Protein 5WHG (pdb70)

Sequence (207 aa):
LKKNDLYIFDLSEQLLNSLKLSCSVCQSHYQTDYHLNVKRNLRGSPYIYFKSKYVLAIYKSLFNKRSLSNPNEALTFWNSQENPAISALFVGGGHFAGAIVSHQRLNETLIEQAVNFLEHKTFHRYTSALKTDIQGVLKDWEPYLSKCDNIFIRARNVSDKKIFTDNTVLNKGDERIKSFPFTTNRPTVLELKKAWCELSYLKILPK

Radius of gyration: 17.53 Å; Cα contacts (8 Å, |Δi|>4): 323; chains: 1; bounding box: 45×37×52 Å

Organism: Saccharomyces cerevisiae (strain ATCC 204508 / S288c) (NCBI:txid559292)

Secondary structure (DSSP, 8-state):
--GGGGBTTS--HHHHHH-B---TTT----SSTTT--HHHHHT---EEEEB----EEEEGGGS-TT--S-HHHHHHHHSSTT---EEEE--BTTEEEEEEEESS-----HHHHT-EEEEEEEEE-----HHHHHHHHHHHTHHHHHT-S-EE----SHHHHGGGTTTSSSPSS-TTEE--SS---SS-HHHHHHHHHHHHB-EE---

Foldseek 3Di:
DDQVCFFLLAHDPVVLVQWDWVVPLVPPDLQDPVNLVVLVVLQCVQWTWTDGPVIWTAGPLLDQPVDPDDVSVVSVVSHDVVPNAWEKEWDDQFKIKIFIWGSFFHPVDPLLVGIHTNDMDIDGDHPVVVLVVVLVVCVVCLSSHVRHQAYEYDDPDPVRVCSVDVPHSDHPPDSRYDYQPDDFDGHDPSRRSVSVSVNGGIDDDDD

InterPro domains:
  IPR013087 Zinc finger C2H2-type [PS00028] (74-96)
  IPR036770 Ankyrin repeat-containing domain superfamily [G3DSA:1.25.40.20] (429-528)
  IPR036770 Ankyrin repeat-containing domain superfamily [SSF48403] (468-511)
  IPR041175 VLRF1/Vms1 [PF18826] (237-395)
  IPR041175 VLRF1/Vms1 [PS52044] (232-392)
  IPR047139 tRNA endonuclease ANKZF1/VMS1 [PTHR16036] (12-631)

Solvent-accessible surface area: 12048 Å² total

GO terms:
  GO:0005739 mitochondrion (C, IDA)
  GO:0005789 endoplasmic reticulum membrane (C, IDA)
  GO:0005829 cytosol (C, IDA)
  GO:0004045 peptidyl-tRNA hydrolase activity (F, IDA)
  GO:0036266 Cdc48p-Npl4p-Vms1p AAA ATPase complex (C, IDA)
  GO:0005737 cytoplasm (C, HDA)
  GO:0005739 mitochondrion (C, HDA)
  GO:0036503 ERAD pathway (P, IMP)
  GO:0071630 nuclear protein quality control by the ubiquitin-proteasome system (P, IMP)
  GO:0072671 mitochondria-associated ubiquitin-dependent protein catabolic process (P, IMP)
  GO:0004521 RNA endonuclease activity (F, IDA)
  GO:0006515 protein quality control for misfolded or incompletely synthesized prote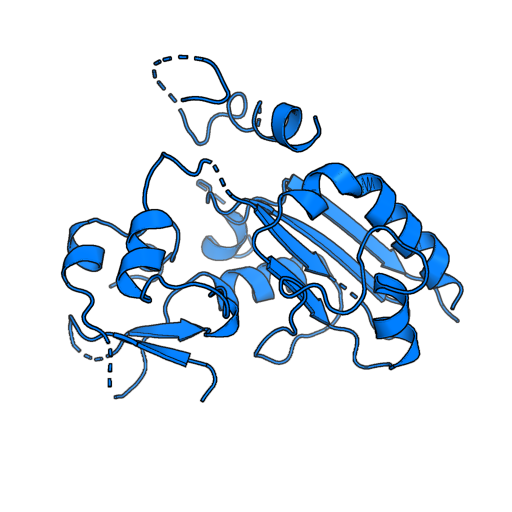ins (P, IDA)
  GO:0072344 rescue of stalled cytosolic ribosome (P, IDA)
  GO:0140101 catalytic activity, acting on a tRNA (F, IDA)
  GO:0005737 cytoplasm (C, EXP)
  GO:0005515 protein binding (F, IPI)

Structure (mmCIF, N/CA/C/O backbone):
data_5WHG
#
_entry.id   5WHG
#
_cell.length_a   62.864
_cell.length_b   62.864
_cell.length_c   154.383
_cell.angle_alpha   90.000
_cell.angle_beta   90.000
_cell.angle_gamma   120.000
#
_symmetry.space_group_name_H-M   'P 32 2 1'
#
loop_
_entity.id
_entity.type
_entity.pdbx_description
1 polymer 'Protein VMS1'
2 non-polymer 'ZINC ION'
3 water water
#
loop_
_atom_site.group_PDB
_atom_site.id
_atom_site.type_symbol
_atom_site.label_atom_id
_atom_site.label_alt_id
_atom_site.label_comp_id
_atom_site.label_asym_id
_atom_site.label_entity_id
_atom_site.label_seq_id
_atom_site.pdbx_PDB_ins_code
_atom_site.Cartn_x
_atom_site.Cartn_y
_atom_site.Cartn_z
_atom_site.occupancy
_atom_site.B_iso_or_equiv
_atom_site.auth_seq_id
_atom_site.auth_comp_id
_atom_site.auth_asym_id
_atom_site.auth_atom_id
_atom_site.pdbx_PDB_model_num
ATOM 1 N N . LEU A 1 17 ? 25.922 26.157 81.105 1.00 152.35 13 LEU A N 1
ATOM 2 C CA . LEU A 1 17 ? 26.244 25.587 79.793 1.00 136.19 13 LEU A CA 1
ATOM 3 C C . LEU A 1 17 ? 25.738 26.458 78.653 1.00 137.63 13 LEU A C 1
ATOM 4 O O . LEU A 1 17 ? 24.556 26.410 78.321 1.00 140.88 13 LEU A O 1
ATOM 9 N N . LYS A 1 18 ? 26.623 27.252 78.055 1.00 140.73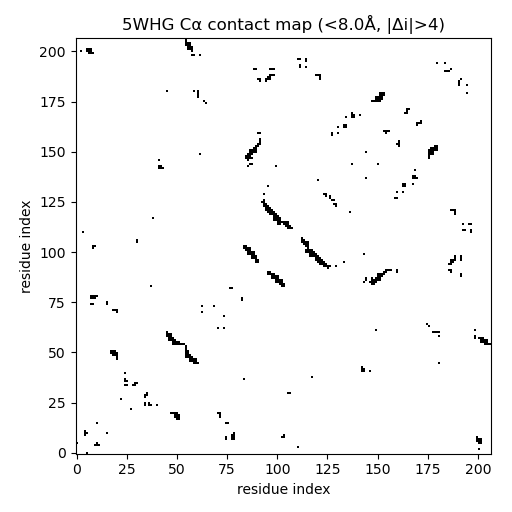 14 LYS A N 1
ATOM 10 C CA . LYS A 1 18 ? 26.247 28.050 76.896 1.00 144.84 14 LYS A CA 1
ATOM 11 C C . LYS A 1 18 ? 26.272 27.185 75.639 1.00 136.94 14 LYS A C 1
ATOM 12 O O . LYS A 1 18 ? 26.925 26.140 75.594 1.00 135.69 14 LYS A O 1
ATOM 18 N N . LYS A 1 19 ? 25.545 27.626 74.606 1.00 135.00 15 LYS A N 1
ATOM 19 C CA . LYS A 1 19 ? 25.466 26.819 73.391 1.00 129.71 15 LYS A CA 1
ATOM 20 C C . LYS A 1 19 ? 26.848 26.570 72.796 1.00 132.10 15 LYS A C 1
ATOM 21 O O . LYS A 1 19 ? 27.086 25.512 72.203 1.00 128.29 15 LYS A O 1
ATOM 27 N N . ASN A 1 20 ? 27.777 27.513 72.970 1.00 135.98 16 ASN A N 1
ATOM 28 C CA . ASN A 1 20 ? 29.136 27.330 72.475 1.00 130.21 16 ASN A CA 1
ATOM 29 C C . ASN A 1 20 ? 29.810 26.105 73.073 1.00 122.53 16 ASN A C 1
ATOM 30 O O . ASN A 1 20 ? 30.737 25.562 72.463 1.00 127.93 16 ASN A O 1
ATOM 35 N N . ASP A 1 21 ? 29.374 25.668 74.255 1.00 122.38 17 ASP A N 1
ATOM 36 C CA . ASP A 1 21 ? 29.947 24.527 74.952 1.00 127.03 17 ASP A CA 1
ATOM 37 C C . ASP A 1 21 ? 29.227 23.218 74.614 1.00 121.60 17 ASP A C 1
ATOM 38 O O . ASP A 1 21 ? 29.385 22.224 75.338 1.00 115.25 17 ASP A O 1
ATOM 43 N N . LEU A 1 22 ? 28.447 23.199 73.531 1.00 112.84 18 LEU A N 1
ATOM 44 C CA . LEU A 1 22 ? 27.521 22.112 73.262 1.00 105.71 18 LEU A CA 1
ATOM 45 C C . LEU A 1 22 ? 27.667 21.562 71.851 1.00 106.87 18 LEU A C 1
ATOM 46 O O . LEU A 1 22 ? 26.861 20.713 71.444 1.00 102.58 18 LEU A O 1
ATOM 51 N N . TYR A 1 23 ? 28.656 22.029 71.093 1.00 99.56 19 TYR A N 1
ATOM 52 C CA . TYR A 1 23 ? 28.872 21.510 69.749 1.00 93.30 19 TYR A CA 1
ATOM 53 C C . TYR A 1 23 ? 29.357 20.066 69.824 1.00 96.51 19 TYR A C 1
ATOM 54 O O . TYR A 1 23 ? 30.415 19.783 70.398 1.00 99.20 19 TYR A O 1
ATOM 63 N N . ILE A 1 24 ? 28.595 19.160 69.210 1.00 87.38 20 ILE A N 1
ATOM 64 C CA . ILE A 1 24 ? 28.840 17.733 69.337 1.00 86.99 20 ILE A CA 1
ATOM 65 C C . ILE A 1 24 ? 30.236 17.313 68.872 1.00 84.35 20 ILE A C 1
ATOM 66 O O . ILE A 1 24 ? 30.766 16.308 69.357 1.00 94.93 20 ILE A O 1
ATOM 71 N N . PHE A 1 25 ? 30.878 18.079 67.987 1.00 79.58 21 PHE A N 1
ATOM 72 C CA . PHE A 1 25 ? 32.193 17.710 67.473 1.00 86.58 21 PHE A CA 1
ATOM 73 C C . PHE A 1 25 ? 33.338 18.484 68.125 1.00 98.60 21 PHE A C 1
ATOM 74 O O . PHE A 1 25 ? 34.462 18.466 67.610 1.00 107.47 21 PHE A O 1
ATOM 82 N N . ASP A 1 26 ? 33.079 19.140 69.256 1.00 100.94 22 ASP A N 1
ATOM 83 C CA . ASP A 1 26 ? 34.064 19.993 69.904 1.00 107.70 22 ASP A CA 1
ATOM 84 C C . ASP A 1 26 ? 33.725 20.159 71.385 1.00 110.07 22 ASP A C 1
ATOM 85 O O . ASP A 1 26 ? 33.857 21.251 71.942 1.00 108.39 22 ASP A O 1
ATOM 90 N N . LEU A 1 27 ? 33.280 19.080 72.028 1.00 108.13 23 LEU A N 1
ATOM 91 C CA . LEU A 1 27 ? 32.952 19.121 73.445 1.00 107.31 23 LEU A CA 1
ATOM 92 C C . LEU A 1 27 ? 34.205 18.975 74.304 1.00 114.99 23 LEU A C 1
ATOM 93 O O . LEU A 1 27 ? 35.072 18.134 74.034 1.00 115.58 23 LEU A O 1
ATOM 98 N N . SER A 1 28 ? 34.281 19.790 75.353 1.00 118.89 24 SER A N 1
ATOM 99 C CA . SER A 1 28 ? 35.364 19.716 76.324 1.00 121.35 24 SER A CA 1
ATOM 100 C C . SER A 1 28 ? 35.382 18.361 77.023 1.00 120.37 24 SER A C 1
ATOM 101 O O . SER A 1 28 ? 34.361 17.674 77.137 1.00 116.40 24 SER A O 1
ATOM 104 N N . GLU A 1 29 ? 36.564 17.992 77.529 1.00 121.31 25 GLU A N 1
ATOM 105 C CA . GLU A 1 29 ? 36.707 16.686 78.164 1.00 125.68 25 GLU A CA 1
ATOM 106 C C . GLU A 1 29 ? 35.879 16.593 79.441 1.00 126.75 25 GLU A C 1
ATOM 107 O O . GLU A 1 29 ? 35.369 15.513 79.765 1.00 120.20 25 GLU A O 1
ATOM 113 N N . GLN A 1 30 ? 35.725 17.708 80.168 1.00 134.23 26 GLN A N 1
ATOM 114 C CA . GLN A 1 30 ? 34.907 17.706 81.379 1.00 137.82 26 GLN A CA 1
ATOM 115 C C . GLN A 1 30 ? 33.468 17.333 81.058 1.00 125.75 26 GLN A C 1
ATOM 116 O O . GLN A 1 30 ? 32.889 16.436 81.676 1.00 128.65 26 GLN A O 1
ATOM 122 N N . LEU A 1 31 ? 32.878 18.008 80.078 1.00 123.62 27 LEU A N 1
ATOM 123 C CA . LEU A 1 31 ? 31.504 17.705 79.702 1.00 121.58 27 LEU A CA 1
ATOM 124 C C . LEU A 1 31 ? 31.381 16.299 79.110 1.00 120.32 27 LEU A C 1
ATOM 125 O O . LEU A 1 31 ? 30.397 15.598 79.369 1.00 123.47 27 LEU A O 1
ATOM 130 N N . LEU A 1 32 ? 32.380 15.858 78.338 1.00 111.04 28 LEU A N 1
ATOM 131 C CA . LEU A 1 32 ? 32.326 14.537 77.713 1.00 106.71 28 LEU A CA 1
ATOM 132 C C . LEU A 1 32 ? 32.289 13.428 78.758 1.00 116.47 28 LEU A C 1
ATOM 133 O O . LEU A 1 32 ? 31.362 12.609 78.786 1.00 108.11 28 LEU A O 1
ATOM 138 N N . ASN A 1 33 ? 33.306 13.390 79.628 1.00 129.04 29 ASN A N 1
ATOM 139 C CA . ASN A 1 33 ? 33.440 12.352 80.646 1.00 127.94 29 ASN A CA 1
ATOM 140 C C . ASN A 1 33 ? 32.315 12.376 81.670 1.00 123.09 29 ASN A C 1
ATOM 141 O O . ASN A 1 33 ? 32.192 11.420 82.446 1.00 123.72 29 ASN A O 1
ATOM 146 N N . SER A 1 34 ? 31.501 13.433 81.701 1.00 117.04 30 SER A N 1
ATOM 147 C CA . SER A 1 34 ? 30.331 13.449 82.569 1.00 125.15 30 SER A CA 1
ATOM 148 C C . SER A 1 34 ? 29.111 12.800 81.920 1.00 119.83 30 SER A C 1
ATOM 149 O O . SER A 1 34 ? 28.292 12.216 82.635 1.00 116.65 30 SER A O 1
ATOM 152 N N . LEU A 1 35 ? 28.987 12.863 80.588 1.00 117.17 31 LEU A N 1
ATOM 153 C CA . LEU A 1 35 ? 27.832 12.307 79.881 1.00 105.41 31 LEU A CA 1
ATOM 154 C C . LEU A 1 35 ? 27.564 10.854 80.270 1.00 114.93 31 LEU A C 1
ATOM 155 O O . LEU A 1 35 ? 28.466 10.011 80.240 1.00 120.83 31 LEU A O 1
ATOM 160 N N . LYS A 1 36 ? 26.308 10.567 80.626 1.00 114.11 32 LYS A N 1
ATOM 161 C CA . LYS A 1 36 ? 25.871 9.237 81.037 1.00 116.55 32 LYS A CA 1
ATOM 162 C C . LYS A 1 36 ? 24.584 8.896 80.300 1.00 121.88 32 LYS A C 1
ATOM 163 O O . LYS A 1 36 ? 23.606 9.650 80.379 1.00 123.13 32 LYS A O 1
ATOM 169 N N . LEU A 1 37 ? 24.575 7.755 79.603 1.00 122.10 33 LEU A N 1
ATOM 170 C CA . LEU A 1 37 ? 23.469 7.413 78.714 1.00 114.93 33 LEU A CA 1
ATOM 171 C C . LEU A 1 37 ? 22.243 6.933 79.483 1.00 118.28 33 LEU A C 1
ATOM 172 O O . LEU A 1 37 ? 22.337 6.031 80.322 1.00 114.63 33 LEU A O 1
ATOM 185 N N . SER A 1 39 ? 18.731 4.884 79.860 1.00 153.76 35 SER A N 1
ATOM 186 C CA . SER A 1 39 ? 18.006 3.717 79.353 1.00 157.18 35 SER A CA 1
ATOM 187 C C . SER A 1 39 ? 16.886 3.300 80.309 1.00 163.07 35 SER A C 1
ATOM 188 O O . SER A 1 39 ? 16.018 4.100 80.669 1.00 162.01 35 SER A O 1
ATOM 191 N N . CYS A 1 46 ? 49.133 17.528 62.986 1.00 124.92 74 CYS A N 1
ATOM 192 C CA . CYS A 1 46 ? 48.265 17.518 61.813 1.00 124.98 74 CYS A CA 1
ATOM 193 C C . CYS A 1 46 ? 48.691 16.492 60.771 1.00 133.53 74 CYS A C 1
ATOM 194 O O . CYS A 1 46 ? 49.795 16.550 60.231 1.00 139.06 74 CYS A O 1
ATOM 197 N N . SER A 1 47 ? 47.785 15.564 60.473 1.00 132.37 75 SER A N 1
ATOM 198 C CA . SER A 1 47 ? 48.124 14.442 59.608 1.00 131.43 75 SER A CA 1
ATOM 199 C C . SER A 1 47 ? 48.005 14.803 58.135 1.00 123.30 75 SER A C 1
ATOM 200 O O . SER A 1 47 ? 48.741 14.255 57.305 1.00 126.28 75 SER A O 1
ATOM 203 N N . VAL A 1 48 ? 47.100 15.724 57.796 1.00 112.03 76 VAL A N 1
ATOM 204 C CA . VAL A 1 48 ? 46.881 16.073 56.397 1.00 107.02 76 VAL A CA 1
ATOM 205 C C . VAL A 1 48 ? 47.896 17.092 55.893 1.00 114.58 76 VAL A C 1
ATOM 206 O O . VAL A 1 48 ? 48.047 17.255 54.677 1.00 120.96 76 VAL A O 1
ATOM 210 N N . CYS A 1 49 ? 48.613 17.767 56.792 1.00 117.22 77 CYS A N 1
ATOM 211 C CA . CYS A 1 49 ? 49.667 18.700 56.421 1.00 113.27 77 CYS A CA 1
ATOM 212 C C . CYS A 1 49 ? 51.063 18.143 56.638 1.00 113.82 77 CYS A C 1
ATOM 213 O O . CYS A 1 49 ? 52.025 18.758 56.171 1.00 125.61 77 CYS A O 1
ATOM 216 N N . GLN A 1 50 ? 51.195 17.009 57.333 1.00 112.05 78 GLN A N 1
ATOM 217 C CA . GLN A 1 50 ? 52.494 16.460 57.736 1.00 117.50 78 GLN A CA 1
ATOM 218 C C . GLN A 1 50 ? 53.287 17.484 58.552 1.00 130.95 78 GLN A C 1
ATOM 219 O O . GLN A 1 50 ? 54.504 17.634 58.394 1.00 134.98 78 GLN A O 1
ATOM 233 N N . SER A 1 52 ? 53.786 19.194 62.513 1.00 159.03 80 SER A N 1
ATOM 234 C CA . SER A 1 52 ? 53.603 19.181 63.966 1.00 154.41 80 SER A CA 1
ATOM 235 C C . SER A 1 52 ? 54.007 20.510 64.614 1.00 158.84 80 SER A C 1
ATOM 236 O O . SER A 1 52 ? 53.323 21.013 65.509 1.00 150.71 80 SER A O 1
ATOM 239 N N . HIS A 1 62 ? 46.697 25.747 64.838 1.00 172.32 90 HIS A N 1
ATOM 240 C CA . HIS A 1 62 ? 46.703 25.453 63.408 1.00 170.03 90 HIS A CA 1
ATOM 241 C C . HIS A 1 62 ? 45.506 24.592 63.040 1.00 162.80 90 HIS A C 1
ATOM 242 O O . HIS A 1 62 ? 45.654 23.421 62.733 1.00 163.95 90 HIS A O 1
ATOM 249 N N . TYR A 1 63 ? 44.306 25.155 63.077 1.00 160.50 91 TYR A N 1
ATOM 250 C CA . TYR A 1 63 ? 43.147 24.348 62.721 1.00 157.17 91 TYR A CA 1
ATOM 251 C C . TYR A 1 63 ? 42.052 25.228 62.144 1.00 164.43 91 TYR A C 1
ATOM 252 O O . TYR A 1 63 ? 41.127 24.740 61.481 1.00 160.96 91 TYR A O 1
ATOM 261 N N . GLN A 1 64 ? 42.153 26.529 62.408 1.00 169.94 92 GLN A N 1
ATOM 262 C CA . GLN A 1 64 ? 41.339 27.530 61.743 1.00 168.27 92 GLN A CA 1
ATOM 263 C C . GLN A 1 64 ? 42.137 28.305 60.705 1.00 167.44 92 GLN A C 1
ATOM 264 O O . GLN A 1 64 ? 41.578 29.186 60.040 1.00 168.94 92 GLN A O 1
ATOM 270 N N . THR A 1 65 ? 43.425 27.992 60.546 1.00 163.94 93 THR A N 1
ATOM 271 C CA . THR A 1 65 ? 44.227 28.593 59.489 1.00 160.62 93 THR A CA 1
ATOM 272 C C . THR A 1 65 ? 43.669 28.215 58.124 1.00 155.86 93 THR A C 1
ATOM 273 O O . THR A 1 65 ? 43.166 27.106 57.927 1.00 159.81 93 THR A O 1
ATOM 277 N N . ASP A 1 66 ? 43.758 29.144 57.174 1.00 152.75 94 ASP A N 1
ATOM 278 C CA . ASP A 1 66 ? 43.322 28.828 55.821 1.00 151.68 94 ASP A CA 1
ATOM 279 C C . ASP A 1 66 ? 44.214 27.785 55.165 1.00 145.94 94 ASP A C 1
ATOM 280 O O . ASP A 1 66 ? 43.793 27.158 54.188 1.00 143.70 94 ASP A O 1
ATOM 285 N N . TYR A 1 67 ? 45.429 27.580 55.678 1.00 142.62 95 TYR A N 1
ATOM 286 C CA . TYR A 1 67 ? 46.295 26.546 55.123 1.00 135.55 95 TYR A CA 1
ATOM 287 C C . TYR A 1 67 ? 45.725 25.158 55.384 1.00 126.11 95 TYR A C 1
ATOM 288 O O . TYR A 1 67 ? 45.512 24.375 54.450 1.00 123.89 95 TYR A O 1
ATOM 297 N N . HIS A 1 68 ? 45.466 24.842 56.658 1.00 113.38 96 HIS A N 1
ATOM 298 C CA . HIS A 1 68 ? 44.851 23.568 57.005 1.00 109.65 96 HIS A CA 1
ATOM 299 C C . HIS A 1 68 ? 43.580 23.306 56.207 1.00 114.83 96 HIS A C 1
ATOM 300 O O . HIS A 1 68 ? 43.293 22.157 55.858 1.00 116.61 96 HIS A O 1
ATOM 307 N N . LEU A 1 69 ? 42.812 24.347 55.894 1.00 115.06 97 LEU A N 1
ATOM 308 C CA . LEU A 1 69 ? 41.538 24.112 55.227 1.00 116.24 97 LEU A CA 1
ATOM 309 C C . LEU A 1 69 ? 41.732 23.665 53.784 1.00 114.33 97 LEU A C 1
ATOM 310 O O . LEU A 1 69 ? 41.012 22.782 53.298 1.00 106.54 97 LEU A O 1
ATOM 323 N N . ASN A 1 71 ? 44.355 22.111 52.556 1.00 109.68 99 ASN A N 1
ATOM 324 C CA . ASN A 1 71 ? 44.917 20.766 52.577 1.00 108.60 99 ASN A CA 1
ATOM 325 C C . ASN A 1 71 ? 43.857 19.720 52.902 1.00 105.45 99 ASN A C 1
ATOM 326 O O . ASN A 1 71 ? 43.869 18.622 52.333 1.00 105.79 99 ASN A O 1
ATOM 331 N N . VAL A 1 72 ? 42.946 20.032 53.829 1.00 102.59 100 VAL A N 1
ATOM 332 C CA . VAL A 1 72 ? 41.772 19.186 54.028 1.00 92.91 100 VAL A CA 1
ATOM 333 C C . VAL A 1 72 ? 41.008 19.058 52.720 1.00 82.71 100 VAL A C 1
ATOM 334 O O . VAL A 1 72 ? 40.683 17.952 52.268 1.00 76.95 100 VAL A O 1
ATOM 338 N N . LYS A 1 73 ? 40.711 20.201 52.099 1.00 83.38 101 LYS A N 1
ATOM 339 C CA . LYS A 1 73 ? 40.014 20.213 50.819 1.00 86.97 101 LYS A CA 1
ATOM 340 C C . LYS A 1 73 ? 40.780 19.406 49.773 1.00 91.39 101 LYS A C 1
ATOM 341 O O . LYS A 1 73 ? 40.217 18.522 49.120 1.00 90.06 101 LYS A O 1
ATOM 347 N N . ARG A 1 74 ? 42.082 19.675 49.625 1.00 91.34 102 ARG A N 1
ATOM 348 C CA . ARG A 1 74 ? 42.871 18.953 48.632 1.00 85.07 102 ARG A CA 1
ATOM 349 C C . ARG A 1 74 ? 42.795 17.446 48.846 1.00 86.02 102 ARG A C 1
ATOM 350 O O . ARG A 1 74 ? 42.688 16.683 47.883 1.00 96.21 102 ARG A O 1
ATOM 358 N N . ASN A 1 75 ? 42.841 16.996 50.098 1.00 88.81 103 ASN A N 1
ATOM 359 C CA . ASN A 1 75 ? 42.942 15.562 50.333 1.00 97.10 103 ASN A CA 1
ATOM 360 C C . ASN A 1 75 ? 41.580 14.885 50.253 1.00 102.38 103 ASN A C 1
ATOM 361 O O . ASN A 1 75 ? 41.473 13.773 49.726 1.00 99.72 103 ASN A O 1
ATOM 366 N N . LEU A 1 76 ? 40.530 15.534 50.772 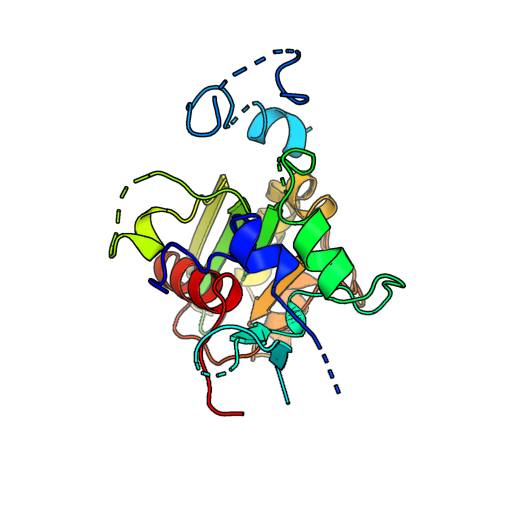1.00 104.01 104 LEU A N 1
ATOM 367 C CA . LEU A 1 76 ? 39.174 15.032 50.560 1.00 94.28 104 LEU A CA 1
ATOM 368 C C . LEU A 1 76 ? 38.871 14.887 49.078 1.00 91.53 104 LEU A C 1
ATOM 369 O O . LEU A 1 76 ? 38.324 13.869 48.650 1.00 89.96 104 LEU A O 1
ATOM 374 N N . ARG A 1 77 ? 39.235 15.894 48.279 1.00 99.51 105 ARG A N 1
ATOM 375 C CA . ARG A 1 77 ? 39.017 15.931 46.836 1.00 103.47 105 ARG A CA 1
ATOM 376 C C . ARG A 1 77 ? 39.973 15.017 46.072 1.00 111.39 105 ARG A C 1
ATOM 377 O O . ARG A 1 77 ? 39.898 14.961 44.840 1.00 116.42 105 ARG A O 1
ATOM 385 N N . GLY A 1 78 ? 40.847 14.288 46.761 1.00 112.66 106 GLY A N 1
ATOM 386 C CA . GLY A 1 78 ? 41.758 13.370 46.099 1.00 120.13 106 GLY A CA 1
ATOM 387 C C . GLY A 1 78 ? 43.233 13.645 46.359 1.00 130.43 106 GLY A C 1
ATOM 388 O O . GLY A 1 78 ? 43.929 14.265 45.548 1.00 132.57 106 GLY A O 1
ATOM 389 N N . SER A 1 160 ? 10.867 8.003 69.608 1.00 129.95 188 SER A N 1
ATOM 390 C CA . SER A 1 160 ? 11.584 9.246 69.881 1.00 128.11 188 SER A CA 1
ATOM 391 C C . SER A 1 160 ? 12.818 9.440 68.998 1.00 125.23 188 SER A C 1
ATOM 392 O O . SER A 1 160 ? 13.617 8.516 68.816 1.00 122.75 188 SER A O 1
ATOM 395 N N . PRO A 1 161 ? 12.987 10.662 68.482 1.00 114.65 189 PRO A N 1
ATOM 396 C CA . PRO A 1 161 ? 14.117 10.945 67.585 1.00 110.12 189 PRO A CA 1
ATOM 397 C C . PRO A 1 161 ? 15.448 11.148 68.283 1.00 110.30 189 PRO A C 1
ATOM 398 O O . PRO A 1 161 ? 16.468 11.259 67.587 1.00 105.13 189 PRO A O 1
ATOM 402 N N . TYR A 1 162 ? 15.479 11.211 69.615 1.00 112.32 190 TYR A N 1
ATOM 403 C CA . TYR A 1 162 ? 16.670 11.611 70.354 1.00 96.86 190 TYR A CA 1
ATOM 404 C C . TYR A 1 162 ? 17.267 10.466 71.158 1.00 101.23 190 TYR A C 1
ATOM 405 O O . TYR A 1 162 ? 16.643 9.434 71.416 1.00 104.11 190 TYR A O 1
ATOM 414 N N . ILE A 1 163 ? 18.496 10.717 71.591 1.00 101.46 191 ILE A N 1
ATOM 415 C CA . ILE A 1 163 ? 19.202 9.941 72.597 1.00 101.89 191 ILE A CA 1
ATOM 416 C C . ILE A 1 163 ? 19.590 10.921 73.697 1.00 108.44 191 ILE A C 1
ATOM 417 O O . ILE A 1 163 ? 19.894 12.086 73.406 1.00 106.01 191 ILE A O 1
ATOM 422 N N . TYR A 1 164 ? 19.523 10.472 74.959 1.00 111.88 192 TYR A N 1
ATOM 423 C CA . TYR A 1 164 ? 19.632 11.356 76.120 1.00 103.64 192 TYR A CA 1
ATOM 424 C C . TYR A 1 164 ? 20.830 11.004 76.989 1.00 102.55 192 TYR A C 1
ATOM 425 O O . TYR A 1 164 ? 21.176 9.826 77.146 1.00 103.47 192 TYR A O 1
ATOM 434 N N . PHE A 1 165 ? 21.444 12.039 77.562 1.00 102.66 193 PHE A N 1
ATOM 435 C CA . PHE A 1 165 ? 22.480 11.890 78.575 1.00 114.55 193 PHE A CA 1
ATOM 436 C C . PHE A 1 165 ? 22.132 12.731 79.806 1.00 126.86 193 PHE A C 1
ATOM 437 O O . PHE A 1 165 ? 21.335 13.676 79.740 1.00 126.94 193 PHE A O 1
ATOM 445 N N . LYS A 1 166 ? 22.745 12.384 80.941 1.00 123.03 194 LYS A N 1
ATOM 446 C CA . LYS A 1 166 ? 22.556 13.123 82.184 1.00 129.39 194 LYS A CA 1
ATOM 447 C C . LYS A 1 166 ? 23.880 13.720 82.657 1.00 132.65 194 LYS A C 1
ATOM 448 O O . LYS A 1 166 ? 24.952 13.168 82.375 1.00 126.52 194 LYS A O 1
ATOM 454 N N . SER A 1 167 ? 23.795 14.848 83.396 1.00 137.41 195 SER A N 1
ATOM 455 C CA . SER A 1 167 ? 24.978 15.575 83.873 1.00 136.37 195 SER A CA 1
ATOM 456 C C . SER A 1 167 ? 24.689 16.759 84.804 1.00 152.25 195 SER A C 1
ATOM 457 O O . SER A 1 167 ? 24.746 16.602 86.031 1.00 162.31 195 SER A O 1
ATOM 460 N N . LYS A 1 168 ? 24.413 17.951 84.239 1.00 156.75 196 LYS A N 1
ATOM 461 C CA . LYS A 1 168 ? 24.393 19.231 84.971 1.00 157.55 196 LYS A CA 1
ATOM 462 C C . LYS A 1 168 ? 23.028 19.906 84.859 1.00 157.32 196 LYS A C 1
ATOM 463 O O . LYS A 1 168 ? 22.744 20.568 83.858 1.00 152.23 196 LYS A O 1
ATOM 469 N N . TYR A 1 169 ? 22.207 19.773 85.903 1.00 160.72 197 TYR A N 1
ATOM 470 C CA . TYR A 1 169 ? 20.887 20.409 85.968 1.00 154.73 197 TYR A CA 1
ATOM 471 C C . TYR A 1 169 ? 21.001 21.936 85.991 1.00 145.56 197 TYR A C 1
ATOM 472 O O . TYR A 1 169 ? 20.273 22.629 86.718 1.00 138.57 197 TYR A O 1
ATOM 481 N N . VAL A 1 175 ? 19.330 17.257 81.275 1.00 138.70 203 VAL A N 1
ATOM 482 C CA . VAL A 1 175 ? 19.187 16.200 80.272 1.00 137.85 203 VAL A CA 1
ATOM 483 C C . VAL A 1 175 ? 19.566 16.684 78.883 1.00 120.35 203 VAL A C 1
ATOM 484 O O . VAL A 1 175 ? 18.839 17.470 78.282 1.00 116.99 203 VAL A O 1
ATOM 488 N N . LEU A 1 176 ? 20.695 16.209 78.369 1.00 110.94 204 LEU A N 1
ATOM 489 C CA . LEU A 1 176 ? 21.189 16.621 77.064 1.00 107.93 204 LEU A CA 1
ATOM 490 C C . LEU A 1 176 ? 20.742 15.621 76.006 1.00 104.25 204 LEU A C 1
ATOM 491 O O . LEU A 1 176 ? 20.892 14.407 76.186 1.00 105.16 204 LEU A O 1
ATOM 496 N N . ALA A 1 177 ? 20.181 16.138 74.916 1.00 101.98 205 ALA A N 1
ATOM 497 C CA . ALA A 1 177 ? 19.603 15.326 73.855 1.00 104.30 205 ALA A CA 1
ATOM 498 C C . ALA A 1 177 ? 20.402 15.506 72.572 1.00 102.89 205 ALA A C 1
ATOM 499 O O . ALA A 1 177 ? 20.869 16.613 72.278 1.00 105.27 205 ALA A O 1
ATOM 501 N N . ILE A 1 178 ? 20.559 14.410 71.821 1.00 91.74 206 ILE A N 1
ATOM 502 C CA . ILE A 1 178 ? 21.250 14.400 70.533 1.00 92.76 206 ILE A CA 1
ATOM 503 C C . ILE A 1 178 ? 20.435 13.556 69.550 1.00 94.30 206 ILE A C 1
ATOM 504 O O . ILE A 1 178 ? 19.835 12.547 69.937 1.00 94.18 206 ILE A O 1
ATOM 509 N N . TYR A 1 179 ? 20.403 13.971 68.279 1.00 92.05 207 TYR A N 1
AT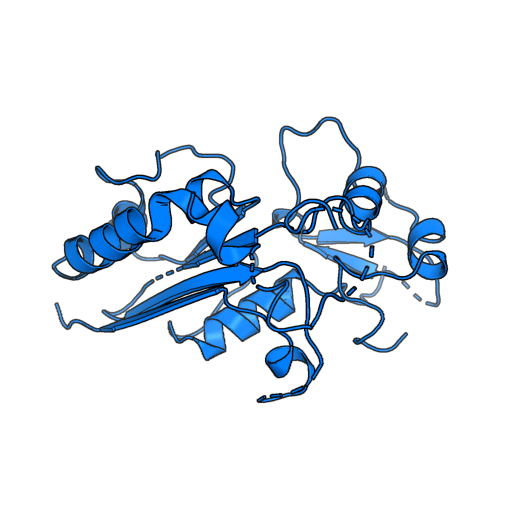OM 510 C CA . TYR A 1 179 ? 19.566 13.296 67.282 1.00 97.38 207 TYR A CA 1
ATOM 511 C C . TYR A 1 179 ? 20.102 11.907 66.937 1.00 92.46 207 TYR A C 1
ATOM 512 O O . TYR A 1 179 ? 21.287 11.749 66.617 1.00 86.83 207 TYR A O 1
ATOM 521 N N . LYS A 1 180 ? 19.210 10.906 66.962 1.00 92.47 208 LYS A N 1
ATOM 522 C CA . LYS A 1 180 ? 19.603 9.535 66.629 1.00 91.54 208 LYS A CA 1
ATOM 523 C C . LYS A 1 180 ? 20.154 9.432 65.213 1.00 88.28 208 LYS A C 1
ATOM 524 O O . LYS A 1 180 ? 21.049 8.616 64.951 1.00 82.51 208 LYS A O 1
ATOM 530 N N . SER A 1 181 ? 19.627 10.250 64.294 1.00 83.63 209 SER A N 1
ATOM 531 C CA . SER A 1 181 ? 20.084 10.261 62.911 1.00 79.49 209 SER A CA 1
ATOM 532 C C . SER A 1 181 ? 21.587 10.485 62.775 1.00 81.37 209 SER A C 1
ATOM 533 O O . SER A 1 181 ? 22.181 10.072 61.772 1.00 80.48 209 SER A O 1
ATOM 536 N N . LEU A 1 182 ? 22.220 11.144 63.755 1.00 84.52 210 LEU A N 1
ATOM 537 C CA . LEU A 1 182 ? 23.647 11.443 63.645 1.00 83.43 210 LEU A CA 1
ATOM 538 C C . LEU A 1 182 ? 24.508 10.200 63.780 1.00 84.07 210 LEU A C 1
ATOM 539 O O . LEU A 1 182 ? 25.651 10.201 63.310 1.00 73.30 210 LEU A O 1
ATOM 544 N N . PHE A 1 183 ? 23.987 9.149 64.407 1.00 86.61 211 PHE A N 1
ATOM 545 C CA . PHE A 1 183 ? 24.740 7.931 64.643 1.00 84.25 211 PHE A CA 1
ATOM 546 C C . PHE A 1 183 ? 24.624 6.944 63.487 1.00 91.80 211 PHE A C 1
ATOM 547 O O . PHE A 1 183 ? 23.735 7.016 62.637 1.00 91.33 211 PHE A O 1
ATOM 555 N N . ASN A 1 184 ? 25.555 6.005 63.479 1.00 100.73 212 ASN A N 1
ATOM 556 C CA . ASN A 1 184 ? 25.597 4.938 62.498 1.00 86.78 212 ASN A CA 1
ATOM 557 C C . ASN A 1 184 ? 24.864 3.736 63.079 1.00 95.71 212 ASN A C 1
ATOM 558 O O . ASN A 1 184 ? 25.233 3.238 64.148 1.00 101.52 212 ASN A O 1
ATOM 563 N N . LYS A 1 185 ? 23.824 3.273 62.379 1.00 106.13 213 LYS A N 1
ATOM 564 C CA . LYS A 1 185 ? 22.985 2.210 62.928 1.00 117.30 213 LYS A CA 1
ATOM 565 C C . LYS A 1 185 ? 23.719 0.872 62.965 1.00 112.70 213 LYS A C 1
ATOM 566 O O . LYS A 1 185 ? 23.523 0.076 63.890 1.00 107.05 213 LYS A O 1
ATOM 572 N N . ARG A 1 186 ? 24.561 0.596 61.975 1.00 115.49 214 ARG A N 1
ATOM 573 C CA . ARG A 1 186 ? 25.247 -0.693 61.935 1.00 128.21 214 ARG A CA 1
ATOM 574 C C . ARG A 1 186 ? 26.507 -0.717 62.798 1.00 125.86 214 ARG A C 1
ATOM 575 O O . ARG A 1 186 ? 27.345 -1.625 62.646 1.00 129.31 214 ARG A O 1
ATOM 583 N N . SER A 1 187 ? 26.632 0.238 63.719 1.00 114.04 215 SER A N 1
ATOM 584 C CA . SER A 1 187 ? 27.830 0.379 64.531 1.00 103.37 215 SER A CA 1
ATOM 585 C C . SER A 1 187 ? 27.714 -0.404 65.829 1.00 100.06 215 SER A C 1
ATOM 586 O O . SER A 1 187 ? 26.669 -0.406 66.483 1.00 99.11 215 SER A O 1
ATOM 589 N N . LEU A 1 188 ? 28.803 -1.078 66.188 1.00 100.90 216 LEU A N 1
ATOM 590 C CA . LEU A 1 188 ? 28.874 -1.837 67.426 1.00 97.42 216 LEU A CA 1
ATOM 591 C C . LEU A 1 188 ? 29.245 -0.957 68.609 1.00 97.41 216 LEU A C 1
ATOM 592 O O . LEU A 1 188 ? 29.033 -1.358 69.757 1.00 98.72 216 LEU A O 1
ATOM 597 N N . SER A 1 189 ? 29.795 0.226 68.341 1.00 94.13 217 SER A N 1
ATOM 598 C CA . SER A 1 189 ? 30.082 1.203 69.375 1.00 93.11 217 SER A CA 1
ATOM 599 C C . SER A 1 189 ? 28.792 1.724 69.997 1.00 93.27 217 SER A C 1
ATOM 600 O O . SER A 1 189 ? 27.739 1.753 69.353 1.00 93.99 217 SER A O 1
ATOM 603 N N . ASN A 1 190 ? 28.890 2.151 71.290 1.00 84.87 218 ASN A N 1
ATOM 604 C CA . ASN A 1 190 ? 27.769 2.772 71.980 1.00 85.17 218 ASN A CA 1
ATOM 605 C C . ASN A 1 190 ? 27.870 4.283 71.840 1.00 83.50 218 ASN A C 1
ATOM 606 O O . ASN A 1 190 ? 28.923 4.801 71.454 1.00 85.57 218 ASN A O 1
ATOM 611 N N . PRO A 1 191 ? 26.795 5.025 72.132 1.00 87.77 219 PRO A N 1
ATOM 612 C CA . PRO A 1 191 ? 26.827 6.485 71.877 1.00 93.29 219 PRO A CA 1
ATOM 613 C C . PRO A 1 191 ? 27.932 7.257 72.615 1.00 94.99 219 PRO A C 1
ATOM 614 O O . PRO A 1 191 ? 28.446 8.237 72.060 1.00 90.51 219 PRO A O 1
ATOM 618 N N . ASN A 1 192 ? 28.327 6.863 73.832 1.00 94.71 220 ASN A N 1
ATOM 619 C CA . ASN A 1 192 ? 29.475 7.522 74.457 1.00 92.01 220 ASN A CA 1
ATOM 620 C C . ASN A 1 192 ? 30.739 7.299 73.645 1.00 96.70 220 ASN A C 1
ATOM 621 O O . ASN A 1 192 ? 31.547 8.220 73.462 1.00 96.47 220 ASN A O 1
ATOM 626 N N . GLU A 1 193 ? 30.924 6.078 73.143 1.00 90.77 221 GLU A N 1
ATOM 627 C CA . GLU A 1 193 ? 32.086 5.790 72.315 1.00 91.08 221 GLU A CA 1
ATOM 628 C C . GLU A 1 193 ? 32.078 6.615 71.039 1.00 87.33 221 GLU A C 1
ATOM 629 O O . GLU A 1 193 ? 33.138 7.041 70.561 1.00 89.81 221 GLU A O 1
ATOM 635 N N . ALA A 1 194 ? 30.894 6.852 70.470 1.00 83.92 222 ALA A N 1
ATOM 636 C CA . ALA A 1 194 ? 30.810 7.700 69.285 1.00 89.11 222 ALA A CA 1
ATOM 637 C C . ALA A 1 194 ? 31.217 9.133 69.611 1.00 90.05 222 ALA A C 1
ATOM 638 O O . ALA A 1 194 ? 32.050 9.725 68.908 1.00 81.67 222 ALA A O 1
ATOM 640 N N . LEU A 1 195 ? 30.642 9.695 70.687 1.00 90.34 223 LEU A N 1
ATOM 641 C CA . LEU A 1 195 ? 30.942 11.068 71.083 1.00 90.87 223 LEU A CA 1
ATOM 642 C C . LEU A 1 195 ? 32.428 11.274 71.348 1.00 98.75 223 LEU A C 1
ATOM 643 O O . LEU A 1 195 ? 32.994 12.304 70.965 1.00 99.99 223 LEU A O 1
ATOM 648 N N . THR A 1 196 ? 33.087 10.316 71.999 1.00 108.33 224 THR A N 1
ATOM 649 C CA . THR A 1 196 ? 34.499 10.539 72.286 1.00 114.85 224 THR A CA 1
ATOM 650 C C . THR A 1 196 ? 35.334 10.470 71.014 1.00 104.60 224 THR A C 1
ATOM 651 O O . THR A 1 196 ? 36.291 11.238 70.862 1.00 108.97 224 THR A O 1
ATOM 655 N N . PHE A 1 197 ? 34.962 9.604 70.071 1.00 98.75 225 PHE A N 1
ATOM 656 C CA . PHE A 1 197 ? 35.680 9.541 68.800 1.00 104.70 225 PHE A CA 1
ATOM 657 C C . PHE A 1 197 ? 35.472 10.808 67.971 1.00 107.50 225 PHE A C 1
ATOM 658 O O . PHE A 1 197 ? 36.387 11.255 67.268 1.00 106.19 225 PHE A O 1
ATOM 666 N N . TRP A 1 198 ? 34.262 11.375 68.013 1.00 106.22 226 TRP A N 1
ATOM 667 C CA . TRP A 1 198 ? 34.004 12.653 67.359 1.00 105.52 226 TRP A CA 1
ATOM 668 C C . TRP A 1 198 ? 34.876 13.761 67.934 1.00 116.71 226 TRP A C 1
ATOM 669 O O . TRP A 1 198 ? 35.340 14.642 67.199 1.00 125.71 226 TRP A O 1
ATOM 680 N N . ASN A 1 199 ? 35.100 13.742 69.246 1.00 112.11 227 ASN A N 1
ATOM 681 C CA . ASN A 1 199 ? 35.876 14.787 69.907 1.00 116.98 227 ASN A CA 1
ATOM 682 C C . ASN A 1 199 ? 37.315 14.314 70.108 1.00 129.66 227 ASN A C 1
ATOM 683 O O . ASN A 1 199 ? 37.771 14.033 71.218 1.00 140.06 227 ASN A O 1
ATOM 688 N N . SER A 1 200 ? 38.030 14.231 68.991 1.00 131.23 228 SER A N 1
ATOM 689 C CA . SER A 1 200 ? 39.446 13.897 69.010 1.00 141.15 228 SER A CA 1
ATOM 690 C C . SER A 1 200 ? 40.058 14.395 67.714 1.00 156.65 228 SER A C 1
ATOM 691 O O . SER A 1 200 ? 39.481 14.210 66.641 1.00 157.42 228 SER A O 1
ATOM 694 N N . GLN A 1 201 ? 41.229 15.024 67.819 1.00 170.82 229 GLN A N 1
ATOM 695 C CA . GLN A 1 201 ? 41.868 15.604 66.644 1.00 179.18 229 GLN A CA 1
ATOM 696 C C . GLN A 1 201 ? 42.107 14.583 65.541 1.00 176.61 229 GLN A C 1
ATOM 697 O O . GLN A 1 201 ? 42.380 14.982 64.404 1.00 176.85 229 GLN A O 1
ATOM 703 N N . GLU A 1 202 ? 41.994 13.283 65.841 1.00 174.92 230 GLU A N 1
ATOM 704 C CA . GLU A 1 202 ? 42.228 12.209 64.879 1.00 173.29 230 GLU A CA 1
ATOM 705 C C . GLU A 1 202 ? 41.137 12.104 63.818 1.00 161.14 230 GLU A C 1
ATOM 706 O O . GLU A 1 202 ? 41.163 11.161 63.007 1.00 159.82 230 GLU A O 1
ATOM 712 N N . ASN A 1 203 ? 40.162 13.004 63.749 1.00 151.81 231 ASN A N 1
ATOM 713 C CA . ASN A 1 203 ? 39.173 12.994 62.673 1.00 144.81 231 ASN A CA 1
ATOM 714 C C . ASN A 1 203 ? 39.034 14.393 62.083 1.00 139.45 231 ASN A C 1
ATOM 715 O O . ASN A 1 203 ? 37.962 15.008 62.124 1.00 140.35 231 ASN A O 1
ATOM 720 N N . PRO A 1 204 ? 40.109 14.920 61.493 1.00 131.20 232 PRO A N 1
ATOM 721 C CA . PRO A 1 204 ? 40.067 16.304 61.011 1.00 122.81 232 PRO A CA 1
ATOM 722 C C . PRO A 1 204 ? 39.355 16.463 59.683 1.00 113.13 232 PRO A C 1
ATOM 723 O O . PRO A 1 204 ? 39.025 17.597 59.313 1.00 122.66 232 PRO A O 1
ATOM 735 N N . ALA A 1 206 ? 36.531 14.837 58.950 1.00 68.27 234 ALA A N 1
ATOM 736 C CA . ALA A 1 206 ? 35.123 14.533 59.133 1.00 73.74 234 ALA A CA 1
ATOM 737 C C . ALA A 1 206 ? 34.287 15.512 58.326 1.00 77.54 234 ALA A C 1
ATOM 738 O O . ALA A 1 206 ? 34.417 16.731 58.494 1.00 84.26 234 ALA A O 1
ATOM 740 N N . ILE A 1 207 ? 33.458 14.981 57.418 1.00 64.09 235 ILE A N 1
ATOM 741 C CA . ILE A 1 207 ? 32.498 15.790 56.673 1.00 71.43 235 ILE A CA 1
ATOM 742 C C . ILE A 1 207 ? 31.169 15.054 56.593 1.00 76.44 235 ILE A C 1
ATOM 743 O O . ILE A 1 207 ? 31.103 13.823 56.684 1.00 80.99 235 ILE A O 1
ATOM 748 N N . SER A 1 208 ? 30.101 15.836 56.398 1.00 66.92 236 SER A N 1
ATOM 749 C CA . SER A 1 208 ? 28.774 15.327 56.074 1.00 64.92 236 SER A CA 1
ATOM 750 C C . SER A 1 208 ? 28.236 16.116 54.891 1.00 67.31 236 SER A C 1
ATOM 751 O O . SER A 1 208 ? 28.697 17.231 54.608 1.00 72.09 236 SER A O 1
ATOM 754 N N . ALA A 1 209 ? 27.254 15.543 54.195 1.00 57.46 237 ALA A N 1
ATOM 755 C CA . ALA A 1 209 ? 26.612 16.248 53.087 1.00 61.13 237 ALA A CA 1
ATOM 756 C C . ALA A 1 209 ? 25.193 16.690 53.465 1.00 65.36 237 ALA A C 1
ATOM 757 O O . ALA A 1 209 ? 24.545 16.080 54.314 1.00 66.93 237 ALA A O 1
ATOM 759 N N . LEU A 1 210 ? 24.720 17.776 52.847 1.00 64.72 238 LEU A N 1
ATOM 760 C CA . LEU A 1 210 ? 23.375 18.295 53.096 1.00 65.39 238 LEU A CA 1
ATOM 761 C C . LEU A 1 210 ? 22.717 18.691 51.777 1.00 69.45 238 LEU A C 1
ATOM 762 O O . LEU A 1 210 ? 23.288 19.459 50.997 1.00 68.56 238 LEU A O 1
ATOM 767 N N . PHE A 1 211 ? 21.511 18.174 51.544 1.00 69.35 239 PHE A N 1
ATOM 768 C CA . PHE A 1 211 ? 20.764 18.364 50.307 1.00 61.07 239 PHE A CA 1
ATOM 769 C C . PHE A 1 211 ? 19.293 18.606 50.628 1.00 69.59 239 PHE A C 1
ATOM 770 O O . PHE A 1 211 ? 18.683 17.835 51.376 1.00 71.94 239 PHE A O 1
ATOM 786 N N . VAL A 1 213 ? 15.734 19.679 48.208 1.00 81.75 241 VAL A N 1
ATOM 787 C CA . VAL A 1 213 ? 15.141 20.014 46.919 1.00 79.75 241 VAL A CA 1
ATOM 788 C C . VAL A 1 213 ? 13.646 20.133 47.130 1.00 87.25 241 VAL A C 1
ATOM 789 O O . VAL A 1 213 ? 13.068 19.461 47.988 1.00 95.70 241 VAL A O 1
ATOM 793 N N . GLY A 1 214 ? 13.020 21.015 46.365 1.00 96.04 242 GLY A N 1
ATOM 794 C CA . GLY A 1 214 ? 11.578 21.099 46.415 1.00 95.69 242 GLY A CA 1
ATOM 795 C C . GLY A 1 214 ? 11.047 22.332 45.727 1.00 95.96 242 GLY A C 1
ATOM 796 O O . GLY A 1 214 ? 11.595 23.430 45.886 1.00 92.61 242 GLY A O 1
ATOM 797 N N . GLY A 1 215 ? 9.968 22.165 44.969 1.00 95.22 243 GLY A N 1
ATOM 798 C CA . GLY A 1 215 ? 9.381 23.298 44.275 1.00 90.88 243 GLY A CA 1
ATOM 799 C C . GLY A 1 215 ? 10.317 23.952 43.285 1.00 99.74 243 GLY A C 1
ATOM 800 O O . GLY A 1 215 ? 10.250 25.168 43.088 1.00 108.88 243 GLY A O 1
ATOM 801 N N . GLY A 1 216 ? 11.199 23.179 42.657 1.00 99.63 244 GLY A N 1
ATOM 802 C CA . GLY A 1 216 ? 12.094 23.719 41.660 1.00 94.85 244 GLY A CA 1
ATOM 803 C C . GLY A 1 216 ? 13.369 24.297 42.220 1.00 95.60 244 GLY A C 1
ATOM 804 O O . GLY A 1 216 ? 14.253 24.671 41.436 1.00 90.73 244 GLY A O 1
ATOM 805 N N . HIS A 1 217 ? 13.492 24.365 43.549 1.00 91.12 245 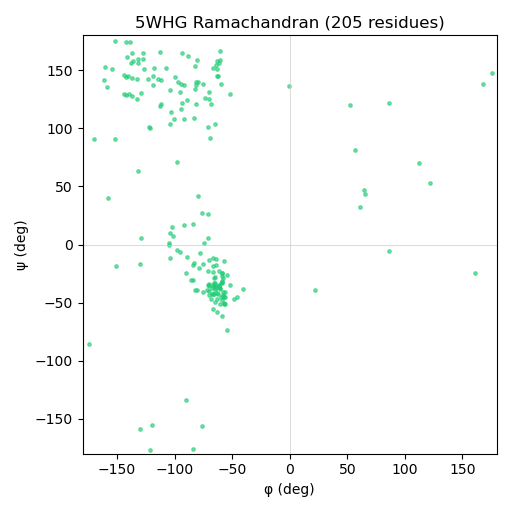HIS A N 1
ATOM 806 C CA . HIS A 1 217 ? 14.675 24.873 44.233 1.00 79.52 245 HIS A CA 1
ATOM 807 C C . HIS A 1 217 ? 15.555 23.730 44.713 1.00 87.32 245 HIS A C 1
ATOM 808 O O . HIS A 1 217 ? 15.064 22.686 45.169 1.00 83.42 245 HIS A O 1
ATOM 815 N N . PHE A 1 218 ? 16.862 23.960 44.648 1.00 87.26 246 PHE A N 1
ATOM 816 C CA . PHE A 1 218 ? 17.862 23.050 45.177 1.00 73.88 246 PHE A CA 1
ATOM 817 C C . PHE A 1 218 ? 18.856 23.853 45.999 1.00 73.90 246 PHE A C 1
ATOM 818 O O . PHE A 1 218 ? 19.172 24.996 45.654 1.00 90.37 246 PHE A O 1
ATOM 826 N N . ALA A 1 219 ? 19.316 23.261 47.099 1.00 68.74 247 ALA A N 1
ATOM 827 C CA . ALA A 1 219 ? 20.505 23.698 47.826 1.00 70.20 247 ALA A CA 1
ATOM 828 C C . ALA A 1 219 ? 21.252 22.465 48.332 1.00 76.09 247 ALA A C 1
ATOM 829 O O . ALA A 1 219 ? 20.652 21.584 48.953 1.00 82.38 247 ALA A O 1
ATOM 831 N N . GLY A 1 220 ? 22.553 22.398 48.052 1.00 73.42 248 GLY A N 1
ATOM 832 C CA . GLY A 1 220 ? 23.393 21.357 48.597 1.00 66.00 248 GLY A CA 1
ATOM 833 C C . GLY A 1 220 ? 24.658 21.951 49.185 1.00 69.80 248 GLY A C 1
ATOM 834 O O . GLY A 1 220 ? 25.079 23.053 48.823 1.00 68.16 248 GLY A O 1
ATOM 835 N N . ALA A 1 221 ? 25.255 21.207 50.123 1.00 67.22 249 ALA A N 1
ATOM 836 C CA . ALA A 1 221 ? 26.532 21.617 50.695 1.00 64.80 249 ALA A CA 1
ATOM 837 C C . ALA A 1 221 ? 27.294 20.404 51.215 1.00 69.51 249 ALA A C 1
ATOM 838 O O . ALA A 1 221 ? 26.695 19.395 51.593 1.00 73.75 249 ALA A O 1
ATOM 840 N N . ILE A 1 222 ? 28.625 20.503 51.202 1.00 72.76 250 ILE A N 1
ATOM 841 C CA . ILE A 1 222 ? 29.512 19.595 51.931 1.00 71.16 250 ILE A CA 1
ATOM 842 C C . ILE A 1 222 ? 29.989 20.356 53.169 1.00 72.90 250 ILE A C 1
ATOM 843 O O . ILE A 1 222 ? 30.682 21.373 53.053 1.00 78.21 250 ILE A O 1
ATOM 848 N N . VAL A 1 223 ? 29.599 19.902 54.361 1.00 63.91 251 VAL A N 1
ATOM 849 C CA . VAL A 1 223 ? 29.883 20.625 55.600 1.00 70.80 251 VAL A CA 1
ATOM 850 C C . VAL A 1 223 ? 31.024 19.928 56.331 1.00 79.71 251 VAL A C 1
ATOM 851 O O . VAL A 1 223 ? 31.030 18.698 56.471 1.00 73.40 251 VAL A O 1
ATOM 855 N N . SER A 1 224 ? 31.998 20.709 56.784 1.00 81.16 252 SER A N 1
ATOM 856 C CA . SER A 1 224 ? 33.039 20.185 57.653 1.00 79.82 252 SER A CA 1
ATOM 857 C C . SER A 1 224 ? 32.546 20.112 59.090 1.00 78.10 252 SER A C 1
ATOM 858 O O . SER A 1 224 ? 31.869 21.022 59.574 1.00 91.16 252 SER A O 1
ATOM 861 N N . HIS A 1 225 ? 32.907 19.037 59.787 1.00 70.67 253 HIS A N 1
ATOM 862 C CA . HIS A 1 225 ? 32.566 18.945 61.198 1.00 77.63 253 HIS A CA 1
ATOM 863 C C . HIS A 1 225 ? 33.363 19.917 62.058 1.00 83.88 253 HIS A C 1
ATOM 864 O O . HIS A 1 225 ? 32.977 20.160 63.207 1.00 92.51 253 HIS A O 1
ATOM 871 N N . GLN A 1 226 ? 34.429 20.514 61.529 1.00 80.11 254 GLN A N 1
ATOM 872 C CA . GLN A 1 226 ? 35.182 21.501 62.288 1.00 86.15 254 GLN A CA 1
ATOM 873 C C . GLN A 1 226 ? 34.505 22.863 62.209 1.00 86.68 254 GLN A C 1
ATOM 874 O O . GLN A 1 226 ? 34.142 23.319 61.122 1.00 87.99 254 GLN A O 1
ATOM 880 N N . ARG A 1 227 ? 34.378 23.529 63.356 1.00 95.75 255 ARG A N 1
ATOM 881 C CA . ARG A 1 227 ? 33.800 24.865 63.440 1.00 90.30 255 ARG A CA 1
ATOM 882 C C . ARG A 1 227 ? 34.845 25.942 63.141 1.00 93.64 255 ARG A C 1
ATOM 883 O O . ARG A 1 227 ? 35.995 25.657 62.806 1.00 98.82 255 ARG A O 1
ATOM 891 N N . LEU A 1 228 ? 34.445 27.200 63.280 1.00 112.92 256 LEU A N 1
ATOM 892 C CA . LEU A 1 228 ? 35.308 28.332 62.958 1.00 123.50 256 LEU A CA 1
ATOM 893 C C . LEU A 1 228 ? 35.313 29.322 64.127 1.00 143.15 256 LEU A C 1
ATOM 894 O O . LEU A 1 228 ? 35.026 28.984 65.283 1.00 146.51 256 LEU A O 1
ATOM 899 N N . ASN A 1 229 ? 35.675 30.569 63.832 1.00 155.39 257 ASN A N 1
ATOM 900 C CA . ASN A 1 229 ? 35.685 31.667 64.795 1.00 157.74 257 ASN A CA 1
ATOM 901 C C . ASN A 1 229 ? 34.349 31.857 65.504 1.00 150.83 257 ASN A C 1
ATOM 902 O O . ASN A 1 229 ? 33.584 32.765 65.158 1.00 147.68 257 ASN A O 1
ATOM 907 N N . GLU A 1 239 ? 23.940 36.935 59.887 1.00 141.22 267 GLU A N 1
ATOM 908 C CA . GLU A 1 239 ? 24.304 35.574 60.281 1.00 137.03 267 GLU A CA 1
ATOM 909 C C . GLU A 1 239 ? 24.749 35.528 61.746 1.00 140.41 267 GLU A C 1
ATOM 910 O O . GLU A 1 239 ? 25.716 36.190 62.131 1.00 146.56 267 GLU A O 1
ATOM 916 N N . THR A 1 240 ? 24.039 34.751 62.565 1.00 134.89 268 THR A N 1
ATOM 917 C CA . THR A 1 240 ? 24.407 34.615 63.965 1.00 132.02 268 THR A CA 1
ATOM 918 C C . THR A 1 240 ? 25.823 34.038 64.089 1.00 140.50 268 THR A C 1
ATOM 919 O O . THR A 1 240 ? 26.416 33.533 63.126 1.00 142.56 268 THR A O 1
ATOM 923 N N . LEU A 1 241 ? 26.371 34.131 65.302 1.00 140.63 269 LEU A N 1
ATOM 924 C CA . LEU A 1 241 ? 27.706 33.593 65.548 1.00 139.66 269 LEU A CA 1
ATOM 925 C C . LEU A 1 241 ? 27.726 32.072 65.413 1.00 135.53 269 LEU A C 1
ATOM 926 O O . LEU A 1 241 ? 28.711 31.498 64.932 1.00 138.40 269 LEU A O 1
ATOM 931 N N . ILE A 1 242 ? 26.645 31.403 65.821 1.00 121.51 270 ILE A N 1
ATOM 932 C CA . ILE A 1 242 ? 26.571 29.953 65.678 1.00 107.54 270 ILE A CA 1
ATOM 933 C C . ILE A 1 242 ? 26.530 29.559 64.199 1.00 107.05 270 ILE A C 1
ATOM 934 O O . ILE A 1 242 ? 27.223 28.626 63.766 1.00 97.71 270 ILE A O 1
ATOM 939 N N . GLU A 1 243 ? 25.748 30.283 63.393 1.00 112.69 271 GLU A N 1
ATOM 940 C CA . GLU A 1 243 ? 25.729 30.021 61.958 1.00 100.81 271 GLU A CA 1
ATOM 941 C C . GLU A 1 243 ? 27.029 30.451 61.292 1.00 106.72 271 GLU A C 1
ATOM 942 O O . GLU A 1 243 ? 27.483 29.810 60.333 1.00 110.26 271 GLU A O 1
ATOM 948 N N . GLN A 1 244 ? 27.647 31.524 61.782 1.00 109.24 272 GLN A N 1
ATOM 949 C CA . GLN A 1 244 ? 28.857 32.006 61.140 1.00 109.05 272 GLN A CA 1
ATOM 950 C C . GLN A 1 244 ? 30.030 31.040 61.272 1.00 105.06 272 GLN A C 1
ATOM 951 O O . GLN A 1 244 ? 31.039 31.219 60.583 1.00 112.12 272 GLN A O 1
ATOM 957 N N . ALA A 1 245 ? 29.923 30.022 62.121 1.00 103.10 273 ALA A N 1
ATOM 958 C CA . ALA A 1 245 ? 31.008 29.082 62.342 1.00 94.93 273 ALA A CA 1
ATOM 959 C C . ALA A 1 245 ? 30.852 27.804 61.529 1.00 93.00 273 ALA A C 1
ATOM 960 O O . ALA A 1 245 ? 31.749 26.950 61.564 1.00 98.24 273 ALA A O 1
ATOM 962 N N . VAL A 1 246 ? 29.738 27.647 60.809 1.00 88.14 274 VAL A N 1
ATOM 963 C CA . VAL A 1 246 ? 29.552 26.493 59.935 1.00 82.97 274 VAL A CA 1
ATOM 964 C C . VAL A 1 246 ? 30.502 26.614 58.752 1.00 91.41 274 VAL A C 1
ATOM 965 O O . VAL A 1 246 ? 30.500 27.624 58.037 1.00 104.50 274 VAL A O 1
ATOM 969 N N . ASN A 1 247 ? 31.312 25.585 58.526 1.00 83.33 275 ASN A N 1
ATOM 970 C CA . ASN A 1 247 ? 32.281 25.598 57.435 1.00 92.41 275 ASN A CA 1
ATOM 971 C C . ASN A 1 247 ? 31.778 24.719 56.289 1.00 93.28 275 ASN A C 1
ATOM 972 O O . ASN A 1 247 ? 31.853 23.487 56.360 1.00 93.83 275 ASN A O 1
ATOM 977 N N . PHE A 1 248 ? 31.269 25.358 55.226 1.00 82.25 276 PHE A N 1
ATOM 978 C CA . PHE A 1 248 ? 30.818 24.648 54.031 1.00 73.88 276 PHE A CA 1
ATOM 979 C C . PHE A 1 248 ? 31.990 24.575 53.062 1.00 69.57 276 PHE A C 1
ATOM 980 O O . PHE A 1 248 ? 32.366 25.580 52.464 1.00 73.64 276 PHE A O 1
ATOM 988 N N . LEU A 1 249 ? 32.565 23.381 52.907 1.00 64.08 277 LEU A N 1
ATOM 989 C CA . LEU A 1 249 ? 33.676 23.205 51.986 1.00 73.40 277 LEU A CA 1
ATOM 990 C C . LEU A 1 249 ? 33.227 23.440 50.554 1.00 82.69 277 LEU A C 1
ATOM 991 O O . LEU A 1 249 ? 33.962 24.034 49.760 1.00 89.53 277 LEU A O 1
ATOM 996 N N . GLU A 1 250 ? 32.029 22.978 50.205 1.00 88.14 278 GLU A N 1
ATOM 997 C CA . GLU A 1 250 ? 31.383 23.346 48.953 1.00 82.85 278 GLU A CA 1
ATOM 998 C C . GLU A 1 250 ? 29.918 23.656 49.233 1.00 84.24 278 GLU A C 1
ATOM 999 O O . GLU A 1 250 ? 29.347 23.212 50.233 1.00 87.20 278 GLU A O 1
ATOM 1005 N N . HIS A 1 251 ? 29.306 24.431 48.343 1.00 85.49 279 HIS A N 1
ATOM 1006 C CA . HIS A 1 251 ? 27.879 24.705 48.467 1.00 88.48 279 HIS A CA 1
ATOM 1007 C C . HIS A 1 251 ? 27.373 25.197 47.126 1.00 91.34 279 HIS A C 1
ATOM 1008 O O . HIS A 1 251 ? 28.070 25.941 46.436 1.00 100.18 279 HIS A O 1
ATOM 1015 N N . LYS A 1 252 ? 26.163 24.776 46.765 1.00 89.13 280 LYS A N 1
ATOM 1016 C CA . LYS A 1 252 ? 25.534 25.181 45.517 1.00 85.47 280 LYS A CA 1
ATOM 1017 C C . LYS A 1 252 ? 24.048 25.382 45.766 1.00 80.29 280 LYS A C 1
ATOM 1018 O O . LYS A 1 252 ? 23.461 24.679 46.594 1.00 81.85 280 LYS A O 1
ATOM 1024 N N . THR A 1 253 ? 23.453 26.373 45.090 1.00 81.01 281 THR A N 1
ATOM 1025 C CA . THR A 1 253 ? 21.998 26.528 45.026 1.00 87.63 281 THR A CA 1
ATOM 1026 C C . THR A 1 253 ? 21.615 27.036 43.647 1.00 102.65 281 THR A C 1
ATOM 1027 O O . THR A 1 253 ? 22.171 28.035 43.182 1.00 118.92 281 THR A O 1
ATOM 1031 N N . PHE A 1 254 ? 20.648 26.372 43.012 1.00 99.55 282 PHE A N 1
ATOM 1032 C CA . PHE A 1 254 ? 20.032 26.869 41.787 1.00 97.48 282 PHE A CA 1
ATOM 1033 C C . PHE A 1 254 ? 18.536 26.564 41.795 1.00 92.36 282 PHE A C 1
ATOM 1034 O O . PHE A 1 254 ? 18.022 25.892 42.694 1.00 86.58 282 PHE A O 1
ATOM 1042 N N . HIS A 1 255 ? 17.833 27.075 40.778 1.00 94.09 283 HIS A N 1
ATOM 1043 C CA . HIS A 1 255 ? 16.395 26.867 40.632 1.00 91.95 283 HIS A CA 1
ATOM 1044 C C . HIS A 1 255 ? 16.024 26.644 39.172 1.00 93.76 283 HIS A C 1
ATOM 1045 O O . HIS A 1 255 ? 16.598 27.255 38.269 1.00 98.86 283 HIS A O 1
ATOM 1052 N N . ARG A 1 256 ? 15.025 25.786 38.952 1.00 96.01 284 ARG A N 1
ATOM 1053 C CA . ARG A 1 256 ? 14.372 25.649 37.652 1.00 97.28 284 ARG A CA 1
ATOM 1054 C C . ARG A 1 256 ? 12.874 25.496 37.836 1.00 106.34 284 ARG A C 1
ATOM 1055 O O . ARG A 1 256 ? 12.429 24.632 38.598 1.00 109.22 284 ARG A O 1
ATOM 1063 N N . TYR A 1 257 ? 12.105 26.307 37.114 1.00 117.28 285 TYR A N 1
ATOM 1064 C CA . TYR A 1 257 ? 10.698 26.005 36.912 1.00 121.04 285 TYR A CA 1
ATOM 1065 C C . TYR A 1 257 ? 10.569 24.655 36.196 1.00 138.14 285 TYR A C 1
ATOM 1066 O O . TYR A 1 257 ? 11.514 24.160 35.569 1.00 137.73 285 TYR A O 1
ATOM 1075 N N . THR A 1 258 ? 9.395 24.037 36.315 1.00 149.96 286 THR A N 1
ATOM 1076 C CA . THR A 1 258 ? 9.147 22.749 35.653 1.00 155.39 286 THR A CA 1
ATOM 1077 C C . THR A 1 258 ? 7.957 22.827 34.687 1.00 162.90 286 THR A C 1
ATOM 1078 O O . THR A 1 258 ? 7.613 21.854 34.007 1.00 160.89 286 THR A O 1
ATOM 1082 N N . SER A 1 290 ? 12.523 15.388 36.432 1.00 153.25 318 SER A N 1
ATOM 1083 C CA . SER A 1 290 ? 12.472 16.813 36.105 1.00 150.31 318 SER A CA 1
ATOM 1084 C C . SER A 1 290 ? 13.716 17.254 35.330 1.00 155.99 318 SER A C 1
ATOM 1085 O O . SER A 1 290 ? 14.632 16.465 35.107 1.00 154.51 318 SER A O 1
ATOM 1088 N N . ALA A 1 291 ? 13.735 18.514 34.895 1.00 162.71 319 ALA A N 1
ATOM 1089 C CA . ALA A 1 291 ? 14.945 19.067 34.300 1.00 158.48 319 ALA A CA 1
ATOM 1090 C C . ALA A 1 291 ? 15.957 19.463 35.358 1.00 141.45 319 ALA A C 1
ATOM 1091 O O . ALA A 1 291 ? 17.145 19.591 35.042 1.00 147.38 319 ALA A O 1
ATOM 1093 N N . LEU A 1 292 ? 15.502 19.655 36.602 1.00 119.30 320 LEU A N 1
ATOM 1094 C CA . LEU A 1 292 ? 16.412 19.795 37.736 1.00 104.00 320 LEU A CA 1
ATOM 1095 C C . LEU A 1 292 ? 17.315 18.574 37.891 1.00 95.87 320 LEU A C 1
ATOM 1096 O O . LEU A 1 292 ? 18.450 18.692 38.370 1.00 95.27 320 LEU A O 1
ATOM 1101 N N . LYS A 1 293 ? 16.834 17.404 37.459 1.00 91.87 321 LYS A N 1
ATOM 1102 C CA . LYS A 1 293 ? 17.507 16.139 37.726 1.00 89.84 321 LYS A CA 1
ATOM 1103 C C . LYS A 1 293 ? 18.936 16.110 37.184 1.00 88.49 321 LYS A C 1
ATOM 1104 O O . LYS A 1 293 ? 19.849 15.642 37.871 1.00 82.05 321 LYS A O 1
ATOM 1110 N N . THR A 1 294 ? 19.154 16.580 35.950 1.00 89.51 322 THR A N 1
ATOM 1111 C CA . THR A 1 294 ? 20.510 16.541 35.410 1.00 85.98 322 THR A CA 1
ATOM 1112 C C . THR A 1 294 ? 21.405 17.553 36.122 1.00 87.53 322 THR A C 1
ATOM 1113 O O . THR A 1 294 ? 22.547 17.225 36.479 1.00 90.93 322 THR A O 1
ATOM 1117 N N . ASP A 1 295 ? 20.900 18.776 36.351 1.00 77.70 323 ASP A N 1
ATOM 1118 C CA . ASP A 1 295 ? 21.617 19.755 37.175 1.00 85.73 323 ASP A CA 1
ATOM 1119 C C . ASP A 1 295 ? 22.099 19.149 38.492 1.00 88.77 323 ASP A C 1
ATOM 1120 O O . ASP A 1 295 ? 23.251 19.349 38.894 1.00 88.46 323 ASP A O 1
ATOM 1125 N N . ILE A 1 296 ? 21.226 18.419 39.190 1.00 82.80 324 ILE A N 1
ATOM 1126 C CA . ILE A 1 296 ? 21.614 17.910 40.502 1.00 80.28 324 ILE A CA 1
ATOM 1127 C C . ILE A 1 296 ? 22.556 16.732 40.352 1.00 82.96 324 ILE A C 1
ATOM 1128 O O . ILE A 1 296 ? 23.547 16.612 41.083 1.00 83.59 324 ILE A O 1
ATOM 1133 N N . GLN A 1 297 ? 22.281 15.852 39.390 1.00 78.90 325 GLN A N 1
ATOM 1134 C CA . GLN A 1 297 ? 23.228 14.785 39.131 1.00 77.59 325 GLN A CA 1
ATOM 1135 C C . GLN A 1 297 ? 24.595 15.336 38.750 1.00 79.66 325 GLN A C 1
ATOM 1136 O O . GLN A 1 297 ? 25.613 14.688 39.008 1.00 87.66 325 GLN A O 1
ATOM 1142 N N . GLY A 1 298 ? 24.642 16.538 38.176 1.00 77.59 326 GLY A N 1
ATOM 1143 C CA . GLY A 1 298 ? 25.925 17.179 37.934 1.00 78.98 326 GLY A CA 1
ATOM 1144 C C . GLY A 1 298 ? 26.650 17.574 39.208 1.00 81.98 326 GLY A C 1
ATOM 1145 O O . GLY A 1 298 ? 27.870 17.407 39.313 1.00 91.01 326 GLY A O 1
ATOM 1146 N N . VAL A 1 299 ? 25.922 18.132 40.180 1.00 88.10 327 VAL A N 1
ATOM 1147 C CA . VAL A 1 299 ? 26.541 18.475 41.459 1.00 79.55 327 VAL A CA 1
ATOM 1148 C C . VAL A 1 299 ? 27.024 17.219 42.163 1.00 70.03 327 VAL A C 1
ATOM 1149 O O . VAL A 1 299 ? 28.083 17.222 42.793 1.00 78.61 327 VAL A O 1
ATOM 1153 N N . LEU A 1 300 ? 26.268 16.122 42.064 1.00 67.16 328 LEU A N 1
ATOM 1154 C CA . LEU A 1 300 ? 26.662 14.915 42.792 1.00 82.36 328 LEU A CA 1
ATOM 1155 C C . LEU A 1 300 ? 27.942 14.323 42.215 1.00 80.63 328 LEU A C 1
ATOM 1156 O O . LEU A 1 300 ? 28.871 13.997 42.961 1.00 82.98 328 LEU A O 1
ATOM 1161 N N . LYS A 1 301 ? 28.018 14.199 40.885 1.00 80.07 329 LYS A N 1
ATOM 1162 C CA . LYS A 1 301 ? 29.274 13.798 40.255 1.00 87.45 329 LYS A CA 1
ATOM 1163 C C . LYS A 1 301 ? 30.390 14.771 40.615 1.00 85.84 329 LYS A C 1
ATOM 1164 O O . LYS A 1 301 ? 31.492 14.358 40.990 1.00 90.55 329 LYS A O 1
ATOM 1170 N N . ASP A 1 302 ? 30.106 16.066 40.574 1.00 83.13 330 ASP A N 1
ATOM 1171 C CA . ASP A 1 302 ? 31.145 17.035 40.896 1.00 92.29 330 ASP A CA 1
ATOM 1172 C C . ASP A 1 302 ? 31.700 16.837 42.310 1.00 89.44 330 ASP A C 1
ATOM 1173 O O . ASP A 1 302 ? 32.891 17.072 42.547 1.00 84.83 330 ASP A O 1
ATOM 1178 N N . TRP A 1 303 ? 30.871 16.378 43.249 1.00 85.54 331 TRP A N 1
ATOM 1179 C CA . TRP A 1 303 ? 31.275 16.223 44.639 1.00 78.98 331 TRP A CA 1
ATOM 1180 C C . TRP A 1 303 ? 31.542 14.775 45.010 1.00 79.10 331 TRP A C 1
ATOM 1181 O O . TRP A 1 303 ? 31.717 14.471 46.192 1.00 87.27 331 TRP A O 1
ATOM 1192 N N . GLU A 1 304 ? 31.587 13.885 44.028 1.00 75.02 332 GLU A N 1
ATOM 1193 C CA . GLU A 1 304 ? 31.797 12.458 44.272 1.00 72.57 33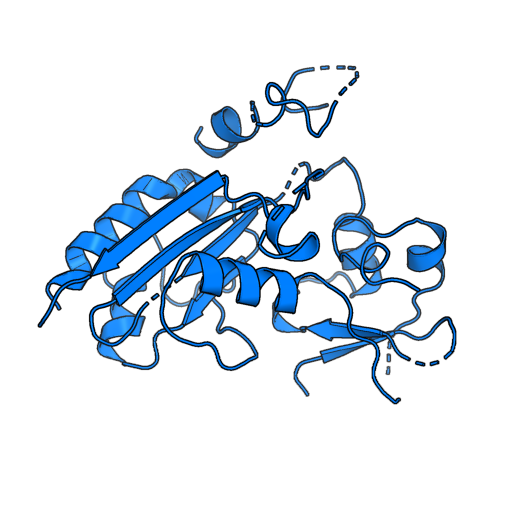2 GLU A CA 1
ATOM 1194 C C . GLU A 1 304 ? 32.928 12.146 45.252 1.00 75.96 332 GLU A C 1
ATOM 1195 O O . GLU A 1 304 ? 32.724 11.291 46.131 1.00 77.67 332 GLU A O 1
ATOM 1201 N N . PRO A 1 305 ? 34.119 12.764 45.173 1.00 77.91 333 PRO A N 1
ATOM 1202 C CA . PRO A 1 305 ? 35.159 12.417 46.165 1.00 79.00 333 PRO A CA 1
ATOM 1203 C C . PRO A 1 305 ? 34.743 12.750 47.582 1.00 80.67 333 PRO A C 1
ATOM 1204 O O . PRO A 1 305 ? 34.989 11.953 48.497 1.00 81.36 333 PRO A O 1
ATOM 1208 N N . TYR A 1 306 ? 34.121 13.923 47.773 1.00 69.59 334 TYR A N 1
ATOM 1209 C CA . TYR A 1 306 ? 33.534 14.297 49.066 1.00 75.30 334 TYR A CA 1
ATOM 1210 C C . TYR A 1 306 ? 32.474 13.301 49.535 1.00 73.17 334 TYR A C 1
ATOM 1211 O O . TYR A 1 306 ? 32.462 12.916 50.711 1.00 72.80 334 TYR A O 1
ATOM 1220 N N . LEU A 1 307 ? 31.530 12.930 48.640 1.00 72.11 335 LEU A N 1
ATOM 1221 C CA . LEU A 1 307 ? 30.384 12.093 49.015 1.00 67.59 335 LEU A CA 1
ATOM 1222 C C . LEU A 1 307 ? 30.808 10.692 49.451 1.00 73.49 335 LEU A C 1
ATOM 1223 O O . LEU A 1 307 ? 30.183 10.102 50.339 1.00 75.33 335 LEU A O 1
ATOM 1228 N N . SER A 1 308 ? 31.872 10.148 48.875 1.00 83.12 336 SER A N 1
ATOM 1229 C CA . SER A 1 308 ? 32.277 8.813 49.294 1.00 77.77 336 SER A CA 1
ATOM 1230 C C . SER A 1 308 ? 32.973 8.815 50.647 1.00 73.48 336 SER A C 1
ATOM 1231 O O . SER A 1 308 ? 33.032 7.767 51.294 1.00 76.80 336 SER A O 1
ATOM 1234 N N . LYS A 1 309 ? 33.428 9.973 51.123 1.00 76.13 337 LYS A N 1
ATOM 1235 C CA . LYS A 1 309 ? 34.013 10.103 52.455 1.00 79.10 337 LYS A CA 1
ATOM 1236 C C . LYS A 1 309 ? 33.060 10.703 53.500 1.00 85.12 337 LYS A C 1
ATOM 1237 O O . LYS A 1 309 ? 33.502 10.988 54.622 1.00 80.66 337 LYS A O 1
ATOM 1243 N N . CYS A 1 310 ? 31.776 10.908 53.186 1.00 84.39 338 CYS A N 1
ATOM 1244 C CA . CYS A 1 310 ? 30.890 11.548 54.165 1.00 82.56 338 CYS A CA 1
ATOM 1245 C C . CYS A 1 310 ? 30.426 10.563 55.224 1.00 74.59 338 CYS A C 1
ATOM 1246 O O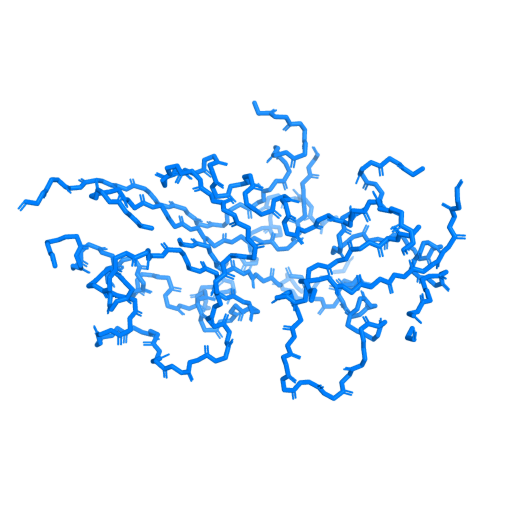 . CYS A 1 310 ? 30.101 9.414 54.918 1.00 68.87 338 CYS A O 1
ATOM 1249 N N . ASP A 1 311 ? 30.384 11.035 56.474 1.00 74.60 339 ASP A N 1
ATOM 1250 C CA . ASP A 1 311 ? 29.719 10.299 57.548 1.00 78.29 339 ASP A CA 1
ATOM 1251 C C . ASP A 1 311 ? 28.252 10.064 57.207 1.00 75.12 339 ASP A C 1
ATOM 1252 O O . ASP A 1 311 ? 27.794 8.924 57.104 1.00 73.00 339 ASP A O 1
ATOM 1257 N N . ASN A 1 312 ? 27.500 11.152 57.044 1.00 75.28 340 ASN A N 1
ATOM 1258 C CA . ASN A 1 312 ? 26.085 11.112 56.730 1.00 72.24 340 ASN A CA 1
ATOM 1259 C C . ASN A 1 312 ? 25.805 11.961 55.503 1.00 71.23 340 ASN A C 1
ATOM 1260 O O . ASN A 1 312 ? 26.499 12.949 55.233 1.00 74.10 340 ASN A O 1
ATOM 1265 N N . ILE A 1 313 ? 24.771 11.565 54.770 1.00 65.43 341 ILE A N 1
ATOM 1266 C CA . ILE A 1 313 ? 24.234 12.348 53.667 1.00 68.00 341 ILE A CA 1
ATOM 1267 C C . ILE A 1 313 ? 22.753 12.615 53.972 1.00 68.29 341 ILE A C 1
ATOM 1268 O O . ILE A 1 313 ? 21.901 11.738 53.779 1.00 69.71 341 ILE A O 1
ATOM 1273 N N . PHE A 1 314 ? 22.442 13.826 54.456 1.00 65.17 342 PHE A N 1
ATOM 1274 C CA . PHE A 1 314 ? 21.075 14.234 54.803 1.00 70.21 342 PHE A CA 1
ATOM 1275 C C . PHE A 1 314 ? 20.371 14.845 53.593 1.00 69.49 342 PHE A C 1
ATOM 1276 O O . PHE A 1 314 ? 20.863 15.815 53.010 1.00 69.26 342 PHE A O 1
ATOM 1284 N N . ILE A 1 315 ? 19.213 14.294 53.235 1.00 75.47 343 ILE A N 1
ATOM 1285 C CA . ILE A 1 315 ? 18.460 14.712 52.054 1.00 77.94 343 ILE A CA 1
ATOM 1286 C C . ILE A 1 315 ? 17.017 14.976 52.449 1.00 76.30 343 ILE A C 1
ATOM 1287 O O . ILE A 1 315 ? 16.379 14.124 53.078 1.00 91.11 343 ILE A O 1
ATOM 1292 N N . ARG A 1 316 ? 16.488 16.127 52.059 1.00 75.09 344 ARG A N 1
ATOM 1293 C CA . ARG A 1 316 ? 15.047 16.357 52.103 1.00 85.19 344 ARG A CA 1
ATOM 1294 C C . ARG A 1 316 ? 14.508 16.470 50.685 1.00 85.14 344 ARG A C 1
ATOM 1295 O O . ARG A 1 316 ? 14.888 17.384 49.937 1.00 71.13 344 ARG A O 1
ATOM 1303 N N . ALA A 1 317 ? 13.599 15.559 50.337 1.00 95.57 345 ALA A N 1
ATOM 1304 C CA . ALA A 1 317 ? 12.902 15.584 49.049 1.00 109.97 345 ALA A CA 1
ATOM 1305 C C . ALA A 1 317 ? 11.542 14.918 49.267 1.00 123.45 345 ALA A C 1
ATOM 1306 O O . ALA A 1 317 ? 11.415 13.698 49.144 1.00 130.12 345 ALA A O 1
ATOM 1308 N N . ARG A 1 318 ? 10.534 15.732 49.609 1.00 127.86 346 ARG A N 1
ATOM 1309 C CA . ARG A 1 318 ? 9.205 15.186 49.887 1.00 133.05 346 ARG A CA 1
ATOM 1310 C C . ARG A 1 318 ? 8.577 14.582 48.637 1.00 128.05 346 ARG A C 1
ATOM 1311 O O . ARG A 1 318 ? 7.958 13.511 48.701 1.00 128.77 346 ARG A O 1
ATOM 1319 N N . ASN A 1 319 ? 8.710 15.260 47.498 1.00 121.10 347 ASN A N 1
ATOM 1320 C CA . ASN A 1 319 ? 8.253 14.694 46.237 1.00 128.68 347 ASN A CA 1
ATOM 1321 C C . ASN A 1 319 ? 8.975 13.379 45.943 1.00 139.34 347 ASN A C 1
ATOM 1322 O O . ASN A 1 319 ? 10.188 13.252 46.145 1.00 135.44 347 ASN A O 1
ATOM 1327 N N . VAL A 1 320 ? 8.216 12.395 45.455 1.00 147.76 348 VAL A N 1
ATOM 1328 C CA . VAL A 1 320 ? 8.780 11.067 45.222 1.00 149.03 348 VAL A CA 1
ATOM 1329 C C . VAL A 1 320 ? 9.748 11.092 44.043 1.00 142.28 348 VAL A C 1
ATOM 1330 O O . VAL A 1 320 ? 10.809 10.451 44.078 1.00 130.95 348 VAL A O 1
ATOM 1334 N N . SER A 1 321 ? 9.405 11.837 42.984 1.00 141.57 349 SER A N 1
ATOM 1335 C CA . SER A 1 321 ? 10.316 12.014 41.861 1.00 136.55 349 SER A CA 1
ATOM 1336 C C . SER A 1 321 ? 11.551 12.813 42.249 1.00 138.47 349 SER A C 1
ATOM 1337 O O . SER A 1 321 ? 12.589 12.693 41.586 1.00 138.95 349 SER A O 1
ATOM 1340 N N . ASP A 1 322 ? 11.456 13.632 43.299 1.00 134.13 350 ASP A N 1
ATOM 1341 C CA . ASP A 1 322 ? 12.594 14.427 43.735 1.00 127.67 350 ASP A CA 1
ATOM 1342 C C . ASP A 1 322 ? 13.560 13.595 44.577 1.00 120.95 350 ASP A C 1
ATOM 1343 O O . ASP A 1 322 ? 14.782 13.734 44.442 1.00 111.49 350 ASP A O 1
ATOM 1348 N N . LYS A 1 323 ? 13.040 12.722 45.445 1.00 118.11 351 LYS A N 1
ATOM 1349 C CA . LYS A 1 323 ? 13.915 11.781 46.139 1.00 107.17 351 LYS A CA 1
ATOM 1350 C C . LYS A 1 323 ? 14.617 10.863 45.140 1.00 103.07 351 LYS A C 1
ATOM 1351 O O . LYS A 1 323 ? 15.793 10.520 45.308 1.00 95.21 351 LYS A O 1
ATOM 1357 N N . LYS A 1 324 ? 13.921 10.484 44.072 1.00 109.46 352 LYS A N 1
ATOM 1358 C CA . LYS A 1 324 ? 14.542 9.643 43.063 1.00 114.28 352 LYS A CA 1
ATOM 1359 C C . LYS A 1 324 ? 15.708 10.341 42.363 1.00 105.63 352 LYS A C 1
ATOM 1360 O O . LYS A 1 324 ? 16.540 9.663 41.757 1.00 105.89 352 LYS A O 1
ATOM 1366 N N . ILE A 1 325 ? 15.806 11.673 42.452 1.00 101.89 353 ILE A N 1
ATOM 1367 C CA . ILE A 1 325 ? 16.878 12.391 41.762 1.00 104.92 353 ILE A CA 1
ATOM 1368 C C . ILE A 1 325 ? 18.240 12.018 42.329 1.00 104.35 353 ILE A C 1
ATOM 1369 O O . ILE A 1 325 ? 19.252 12.059 41.616 1.00 115.12 353 ILE A O 1
ATOM 1374 N N . PHE A 1 326 ? 18.300 11.633 43.598 1.00 91.68 354 PHE A N 1
ATOM 1375 C CA . PHE A 1 326 ? 19.589 11.451 44.244 1.00 92.74 354 PHE A CA 1
ATOM 1376 C C . PHE A 1 326 ? 20.157 10.048 44.085 1.00 92.76 354 PHE A C 1
ATOM 1377 O O . PHE A 1 326 ? 21.339 9.842 44.403 1.00 88.48 354 PHE A O 1
ATOM 1385 N N . THR A 1 327 ? 19.358 9.094 43.591 1.00 88.14 355 THR A N 1
ATOM 1386 C CA . THR A 1 327 ? 19.772 7.694 43.478 1.00 99.43 355 THR A CA 1
ATOM 1387 C C . THR A 1 327 ? 19.534 7.078 42.113 1.00 108.41 355 THR A C 1
ATOM 1388 O O . THR A 1 327 ? 20.093 6.010 41.838 1.00 103.21 355 THR A O 1
ATOM 1392 N N . ASP A 1 328 ? 18.704 7.684 41.271 1.00 117.99 356 ASP A N 1
ATOM 1393 C C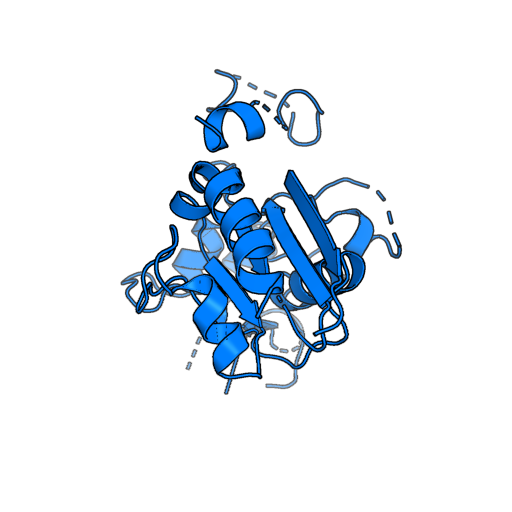A . ASP A 1 328 ? 18.459 7.207 39.919 1.00 121.11 356 ASP A CA 1
ATOM 1394 C C . ASP A 1 328 ? 19.705 7.422 39.065 1.00 120.06 356 ASP A C 1
ATOM 1395 O O . ASP A 1 328 ? 19.882 8.496 38.490 1.00 115.02 356 ASP A O 1
ATOM 1400 N N . ASN A 1 329 ? 20.583 6.419 39.001 1.00 126.77 357 ASN A N 1
ATOM 1401 C CA . ASN A 1 329 ? 21.705 6.403 38.058 1.00 130.19 357 ASN A CA 1
ATOM 1402 C C . ASN A 1 329 ? 22.707 7.526 38.347 1.00 126.84 357 ASN A C 1
ATOM 1403 O O . ASN A 1 329 ? 23.154 8.239 37.446 1.00 135.42 357 ASN A O 1
ATOM 1408 N N . THR A 1 330 ? 23.068 7.677 39.623 1.00 117.00 358 THR A N 1
ATOM 1409 C CA . THR A 1 330 ? 23.991 8.736 40.023 1.00 107.89 358 THR A CA 1
ATOM 1410 C C . THR A 1 330 ? 25.251 8.157 40.664 1.00 98.55 358 THR A C 1
ATOM 1411 O O . THR A 1 330 ? 25.630 7.015 40.385 1.00 93.86 358 THR A O 1
ATOM 1415 N N . VAL A 1 331 ? 25.921 8.945 41.515 1.00 92.90 359 VAL A N 1
ATOM 1416 C CA . VAL A 1 331 ? 27.039 8.414 42.295 1.00 88.71 359 VAL A CA 1
ATOM 1417 C C . VAL A 1 331 ? 26.622 7.957 43.692 1.00 89.11 359 VAL A C 1
ATOM 1418 O O . VAL A 1 331 ? 27.447 7.369 44.408 1.00 87.89 359 VAL A O 1
ATOM 1422 N N . LEU A 1 332 ? 25.372 8.202 44.100 1.00 84.37 360 LEU A N 1
ATOM 1423 C CA . LEU A 1 332 ? 24.806 7.598 45.302 1.00 78.83 360 LEU A CA 1
ATOM 1424 C C . LEU A 1 332 ? 24.035 6.342 44.931 1.00 80.82 360 LEU A C 1
ATOM 1425 O O . LEU A 1 332 ? 23.301 6.316 43.940 1.00 84.59 360 LEU A O 1
ATOM 1430 N N . ASN A 1 333 ? 24.195 5.302 45.729 1.00 79.89 361 ASN A N 1
ATOM 1431 C CA . ASN A 1 333 ? 23.418 4.092 45.532 1.00 94.23 361 ASN A CA 1
ATOM 1432 C C . ASN A 1 333 ? 22.222 4.092 46.468 1.00 102.62 361 ASN A C 1
ATOM 1433 O O . ASN A 1 333 ? 22.317 4.526 47.623 1.00 94.09 361 ASN A O 1
ATOM 1438 N N . LYS A 1 334 ? 21.086 3.643 45.941 1.00 112.84 362 LYS A N 1
ATOM 1439 C CA . LYS A 1 334 ? 19.902 3.482 46.765 1.00 111.03 362 LYS A CA 1
ATOM 1440 C C . LYS A 1 334 ? 20.182 2.434 47.841 1.00 98.55 362 LYS A C 1
ATOM 1441 O O . LYS A 1 334 ? 20.931 1.473 47.629 1.00 91.45 362 LYS A O 1
ATOM 1447 N N . GLY A 1 335 ? 19.602 2.639 49.015 1.00 83.08 363 GLY A N 1
ATOM 1448 C CA . GLY A 1 335 ? 19.996 1.792 50.122 1.00 89.95 363 GLY A CA 1
ATOM 1449 C C . GLY A 1 335 ? 21.437 1.999 50.537 1.00 97.23 363 GLY A C 1
ATOM 1450 O O . GLY A 1 335 ? 22.172 1.021 50.730 1.00 110.98 363 GLY A O 1
ATOM 1451 N N . ASP A 1 336 ? 21.873 3.252 50.624 1.00 88.37 364 ASP A N 1
ATOM 1452 C CA . ASP A 1 336 ? 23.138 3.618 51.247 1.00 81.08 364 ASP A CA 1
ATOM 1453 C C . ASP A 1 336 ? 22.782 4.134 52.637 1.00 86.54 364 ASP A C 1
ATOM 1454 O O . ASP A 1 336 ? 22.197 5.218 52.773 1.00 86.97 364 ASP A O 1
ATOM 1459 N N . GLU A 1 337 ? 23.100 3.330 53.661 1.00 87.22 365 GLU A N 1
ATOM 1460 C CA . GLU A 1 337 ? 22.825 3.627 55.067 1.00 87.02 365 GLU A CA 1
ATOM 1461 C C . GLU A 1 337 ? 23.073 5.084 55.447 1.00 83.34 365 GLU A C 1
ATOM 1462 O O . GLU A 1 337 ? 22.311 5.655 56.233 1.00 84.42 365 GLU A O 1
ATOM 1468 N N . ARG A 1 338 ? 24.130 5.695 54.894 1.00 83.64 366 ARG A N 1
ATOM 1469 C CA . ARG A 1 338 ? 24.450 7.088 55.203 1.00 81.75 366 ARG A CA 1
ATOM 1470 C C . ARG A 1 338 ? 23.347 8.057 54.788 1.00 78.22 366 ARG A C 1
ATOM 1471 O O . ARG A 1 338 ? 23.278 9.172 55.323 1.00 72.07 366 ARG A O 1
ATOM 1479 N N . ILE A 1 339 ? 22.499 7.668 53.843 1.00 64.38 367 ILE A N 1
ATOM 1480 C CA . ILE A 1 339 ? 21.480 8.567 53.318 1.00 69.12 367 ILE A CA 1
ATOM 1481 C C . ILE A 1 339 ? 20.297 8.587 54.276 1.00 74.24 367 ILE A C 1
ATOM 1482 O O . ILE A 1 339 ? 19.693 7.551 54.558 1.00 85.22 367 ILE A O 1
ATOM 1487 N N . LYS A 1 340 ? 19.966 9.771 54.786 1.00 84.67 368 LYS A N 1
ATOM 1488 C CA . LYS A 1 340 ? 19.008 9.890 55.873 1.00 75.77 368 LYS A CA 1
ATOM 1489 C C . LYS A 1 340 ? 18.163 11.141 55.707 1.00 79.70 368 LYS A C 1
ATOM 1490 O O . LYS A 1 340 ? 18.638 12.180 55.238 1.00 82.20 368 LYS A O 1
ATOM 1496 N N . SER A 1 341 ? 16.907 11.040 56.129 1.00 79.62 369 SER A N 1
ATOM 1497 C CA . SER A 1 341 ? 16.082 12.226 56.274 1.00 82.10 369 SER A CA 1
ATOM 1498 C C . SER A 1 341 ? 16.650 13.171 57.327 1.00 77.95 369 SER A C 1
ATOM 1499 O O . SER A 1 341 ? 17.416 12.782 58.213 1.00 85.48 369 SER A O 1
ATOM 1502 N N . PHE A 1 342 ? 16.254 14.427 57.218 1.00 79.76 370 PHE A N 1
ATOM 1503 C CA . PHE A 1 342 ? 16.401 15.357 58.328 1.00 87.23 370 PHE A CA 1
ATOM 1504 C C . PHE A 1 342 ? 15.359 15.031 59.395 1.00 90.49 370 PHE A C 1
ATOM 1505 O O . PHE A 1 342 ? 14.165 14.970 59.086 1.00 92.09 370 PHE A O 1
ATOM 1513 N N . PRO A 1 343 ? 15.756 14.824 60.650 1.00 91.06 371 PRO A N 1
ATOM 1514 C CA . PRO A 1 343 ? 14.769 14.479 61.686 1.00 90.85 371 PRO A CA 1
ATOM 1515 C C . PRO A 1 343 ? 13.931 15.662 62.169 1.00 95.81 371 PRO A C 1
ATOM 1516 O O . PRO A 1 343 ? 13.443 15.663 63.301 1.00 106.74 371 PRO A O 1
ATOM 1520 N N . PHE A 1 344 ? 13.741 16.667 61.326 1.00 93.78 372 PHE A N 1
ATOM 1521 C CA . PHE A 1 344 ? 12.927 17.820 61.685 1.00 91.91 372 PHE A CA 1
ATOM 1522 C C . PHE A 1 344 ? 12.524 18.518 60.402 1.00 99.74 372 PHE A C 1
ATOM 1523 O O . PHE A 1 344 ? 13.237 18.442 59.400 1.00 101.19 372 PHE A O 1
ATOM 1531 N N . THR A 1 345 ? 11.382 19.201 60.433 1.00 112.80 373 THR A N 1
ATOM 1532 C CA . THR A 1 345 ? 10.960 19.920 59.239 1.00 107.13 373 THR A CA 1
ATOM 1533 C C . THR A 1 345 ? 11.946 21.032 58.909 1.00 94.31 373 THR A C 1
ATOM 1534 O O . THR A 1 345 ? 12.653 21.555 59.778 1.00 85.25 373 THR A O 1
ATOM 1538 N N . THR A 1 346 ? 11.983 21.388 57.630 1.00 92.97 374 THR A N 1
ATOM 1539 C CA . THR A 1 346 ? 12.905 22.391 57.121 1.00 97.78 374 THR A CA 1
ATOM 1540 C C . THR A 1 346 ? 12.194 23.235 56.077 1.00 100.81 374 THR A C 1
ATOM 1541 O O . THR A 1 346 ? 11.176 22.829 55.512 1.00 102.87 374 THR A O 1
ATOM 1545 N N . ASN A 1 347 ? 12.760 24.414 55.808 1.00 107.48 375 ASN A N 1
ATOM 1546 C CA . ASN A 1 347 ? 12.084 25.436 55.014 1.00 117.94 375 ASN A CA 1
ATOM 1547 C C . ASN A 1 347 ? 12.364 25.342 53.521 1.00 112.35 375 ASN A C 1
ATOM 1548 O O . ASN A 1 347 ? 12.268 24.264 52.930 1.00 111.94 375 ASN A O 1
ATOM 1553 N N . ARG A 1 348 ? 12.673 26.482 52.894 1.00 112.32 376 ARG A N 1
ATOM 1554 C CA . ARG A 1 348 ? 12.974 26.437 51.475 1.00 101.96 376 ARG A CA 1
ATOM 1555 C C . ARG A 1 348 ? 14.430 26.017 51.291 1.00 97.22 376 ARG A C 1
ATOM 1556 O O . ARG A 1 348 ? 15.251 26.186 52.195 1.00 103.05 376 ARG A O 1
ATOM 1564 N N . PRO A 1 349 ? 14.769 25.419 50.180 1.00 89.33 377 PRO A N 1
ATOM 1565 C CA . PRO A 1 349 ? 16.187 25.115 49.944 1.00 83.88 377 PRO A CA 1
ATOM 1566 C C . PRO A 1 349 ? 16.993 26.371 49.661 1.00 88.46 377 PRO A C 1
ATOM 1567 O O . PRO A 1 349 ? 16.919 26.938 48.570 1.00 100.78 377 PRO A O 1
ATOM 1571 N N . THR A 1 350 ? 17.718 26.847 50.664 1.00 90.22 378 THR A N 1
ATOM 1572 C CA . THR A 1 350 ? 18.716 27.892 50.494 1.00 94.13 378 THR A CA 1
ATOM 1573 C C . THR A 1 350 ? 19.942 27.501 51.302 1.00 94.14 378 THR A C 1
ATOM 1574 O O . THR A 1 350 ? 19.881 26.624 52.169 1.00 97.42 378 THR A O 1
ATOM 1578 N N . VAL A 1 351 ? 21.064 28.166 51.017 1.00 84.73 379 VAL A N 1
ATOM 1579 C CA . VAL A 1 351 ? 22.274 27.890 51.783 1.00 76.85 379 VAL A CA 1
ATOM 1580 C C . VAL A 1 351 ? 22.046 28.183 53.260 1.00 75.93 379 VAL A C 1
ATOM 1581 O O . VAL A 1 351 ? 22.407 27.384 54.134 1.00 88.86 379 VAL A O 1
ATOM 1585 N N . LEU A 1 352 ? 21.422 29.310 53.570 1.00 86.25 380 LEU A N 1
ATOM 1586 C CA . LEU A 1 352 ? 21.234 29.629 54.975 1.00 85.54 380 LEU A CA 1
ATOM 1587 C C . LEU A 1 352 ? 20.390 28.554 55.653 1.00 87.30 380 LEU A C 1
ATOM 1588 O O . LEU A 1 352 ? 20.661 28.173 56.797 1.00 92.88 380 LEU A O 1
ATOM 1593 N N . GLU A 1 353 ? 19.408 28.001 54.935 1.00 79.37 381 GLU A N 1
ATOM 1594 C CA . GLU A 1 353 ? 18.595 26.925 55.501 1.00 80.84 381 GLU A CA 1
ATOM 1595 C C . GLU A 1 353 ? 19.409 25.647 55.722 1.00 75.14 381 GLU A C 1
ATOM 1596 O O . GLU A 1 353 ? 19.156 24.915 56.682 1.00 79.34 381 GLU A O 1
ATOM 1602 N N . LEU A 1 354 ? 20.375 25.360 54.847 1.00 68.07 382 LEU A N 1
ATOM 1603 C CA . LEU A 1 354 ? 21.299 24.257 55.090 1.00 68.53 382 LEU A CA 1
ATOM 1604 C C . LEU A 1 354 ? 22.092 24.471 56.383 1.00 77.67 382 LEU A C 1
ATOM 1605 O O . LEU A 1 354 ? 22.348 23.516 57.134 1.00 72.42 382 LEU A O 1
ATOM 1610 N N . LYS A 1 355 ? 22.477 25.725 56.670 1.00 80.74 383 LYS A N 1
ATOM 1611 C CA . LYS A 1 355 ? 23.199 26.017 57.906 1.00 76.98 383 LYS A CA 1
ATOM 1612 C C . LYS A 1 355 ? 22.283 25.913 59.125 1.00 88.20 383 LYS A C 1
ATOM 1613 O O . LYS A 1 355 ? 22.711 25.461 60.196 1.00 87.23 383 LYS A O 1
ATOM 1619 N N . LYS A 1 356 ? 21.032 26.370 58.994 1.00 93.94 384 LYS A N 1
ATOM 1620 C CA . LYS A 1 356 ? 20.057 26.183 60.065 1.00 97.43 384 LYS A CA 1
ATOM 1621 C C . LYS A 1 356 ? 19.940 24.708 60.405 1.00 88.90 384 LYS A C 1
ATOM 1622 O O . LYS A 1 356 ? 20.059 24.309 61.569 1.00 90.72 384 LYS A O 1
ATOM 1628 N N . ALA A 1 357 ? 19.727 23.880 59.382 1.00 80.83 385 ALA A N 1
ATOM 1629 C CA . ALA A 1 357 ? 19.622 22.443 59.584 1.00 76.37 385 ALA A CA 1
ATOM 1630 C C . ALA A 1 357 ? 20.864 21.893 60.266 1.00 81.35 385 ALA A C 1
ATOM 1631 O O . ALA A 1 357 ? 20.762 21.100 61.207 1.00 88.39 385 ALA A O 1
ATOM 1633 N N . TRP A 1 358 ? 22.052 22.304 59.807 1.00 82.11 386 TRP A N 1
ATOM 1634 C CA . TRP A 1 358 ? 23.279 21.774 60.398 1.00 86.43 386 TRP A CA 1
ATOM 1635 C C . TRP A 1 358 ? 23.396 22.155 61.869 1.00 81.97 386 TRP A C 1
ATOM 1636 O O . TRP A 1 358 ? 23.701 21.308 62.714 1.00 87.30 386 TRP A O 1
ATOM 1647 N N . CYS A 1 359 ? 23.164 23.427 62.198 1.00 78.22 387 CYS A N 1
ATOM 1648 C CA . CYS A 1 359 ? 23.251 23.827 63.602 1.00 87.80 387 CYS A CA 1
ATOM 1649 C C . CYS A 1 359 ? 22.235 23.073 64.443 1.00 86.76 387 CYS A C 1
ATOM 1650 O O . CYS A 1 359 ? 22.515 22.718 65.592 1.00 98.11 387 CYS A O 1
ATOM 1653 N N . GLU A 1 360 ? 21.058 22.799 63.872 1.00 76.92 388 GLU A N 1
ATOM 1654 C CA . GLU A 1 360 ? 20.033 22.000 64.541 1.00 75.18 388 GLU A CA 1
ATOM 1655 C C . GLU A 1 360 ? 20.461 20.543 64.761 1.00 84.11 388 GLU A C 1
ATOM 1656 O O . GLU A 1 360 ? 19.981 19.904 65.701 1.00 89.16 388 GLU A O 1
ATOM 1662 N N . LEU A 1 361 ? 21.332 19.984 63.912 1.00 76.73 389 LEU A N 1
ATOM 1663 C CA . LEU A 1 361 ? 21.789 18.610 64.128 1.00 83.71 389 LEU A CA 1
ATOM 1664 C C . LEU A 1 361 ? 23.040 18.512 64.999 1.00 92.00 389 LEU A C 1
ATOM 1665 O O . LEU A 1 361 ? 23.266 17.472 65.636 1.00 87.06 389 LEU A O 1
ATOM 1670 N N . SER A 1 362 ? 23.851 19.560 65.051 1.00 87.46 390 SER A N 1
ATOM 1671 C CA . SER A 1 362 ? 25.209 19.434 65.540 1.00 77.94 390 SER A CA 1
ATOM 1672 C C . SER A 1 362 ? 25.416 20.002 66.940 1.00 83.09 390 SER A C 1
ATOM 1673 O O . SER A 1 362 ? 26.544 19.957 67.448 1.00 89.90 390 SER A O 1
ATOM 1676 N N . TYR A 1 363 ? 24.372 20.514 67.590 1.00 78.63 391 TYR A N 1
ATOM 1677 C CA . TYR A 1 363 ? 24.467 21.019 68.958 1.00 86.34 391 TYR A CA 1
ATOM 1678 C C . TYR A 1 363 ? 23.545 20.216 69.863 1.00 95.55 391 TYR A C 1
ATOM 1679 O O . TYR A 1 363 ? 22.401 19.919 69.495 1.00 102.34 391 TYR A O 1
ATOM 1688 N N . LEU A 1 364 ? 24.041 19.865 71.047 1.00 90.54 392 LEU A N 1
ATOM 1689 C CA . LEU A 1 364 ? 23.181 19.167 71.990 1.00 95.74 392 LEU A CA 1
ATOM 1690 C C . LEU A 1 364 ? 22.018 20.073 72.385 1.00 95.40 392 LEU A C 1
ATOM 1691 O O . LEU A 1 364 ? 22.124 21.300 72.358 1.00 98.51 392 LEU A O 1
ATOM 1696 N N . LYS A 1 365 ? 20.884 19.464 72.716 1.00 101.97 393 LYS A N 1
ATOM 1697 C CA . LYS A 1 365 ? 19.727 20.204 73.206 1.00 113.30 393 LYS A CA 1
ATOM 1698 C C . LYS A 1 365 ? 19.474 19.884 74.674 1.00 121.25 393 LYS A C 1
ATOM 1699 O O . LYS A 1 365 ? 19.638 18.740 75.107 1.00 123.60 393 LYS A O 1
ATOM 1705 N N . ILE A 1 366 ? 19.079 20.899 75.437 1.00 125.24 394 ILE A N 1
ATOM 1706 C CA . ILE A 1 366 ? 18.696 20.716 76.833 1.00 122.39 394 ILE A CA 1
ATOM 1707 C C . ILE A 1 366 ? 17.185 20.550 76.882 1.00 123.89 394 ILE A C 1
ATOM 1708 O O . ILE A 1 366 ? 16.442 21.466 76.517 1.00 129.87 394 ILE A O 1
ATOM 1713 N N . LEU A 1 367 ? 16.730 19.390 77.329 1.00 126.13 395 LEU A N 1
ATOM 1714 C CA . LEU A 1 367 ? 15.315 19.068 77.420 1.00 130.46 395 LEU A CA 1
ATOM 1715 C C . LEU A 1 367 ? 14.963 18.581 78.814 1.00 136.20 395 LEU A C 1
ATOM 1716 O O . LEU A 1 367 ? 15.849 18.239 79.608 1.00 140.20 395 LEU A O 1
ATOM 1721 N N . PRO A 1 368 ? 13.676 18.544 79.149 1.00 139.86 396 PRO A N 1
ATOM 1722 C CA . PRO A 1 368 ? 13.257 17.874 80.386 1.00 148.60 396 PRO A CA 1
ATOM 1723 C C . PRO A 1 368 ? 13.283 16.361 80.244 1.00 146.86 396 PRO A C 1
ATOM 1724 O O . PRO A 1 368 ? 12.872 15.813 79.218 1.00 150.16 396 PRO A O 1
ATOM 1728 N N . LYS A 1 369 ? 13.779 15.702 81.295 1.00 146.05 397 LYS A N 1
ATOM 1729 C CA . LYS A 1 369 ? 13.888 14.234 81.430 1.00 147.21 397 LYS A CA 1
ATOM 1730 C C . LYS A 1 369 ? 13.101 13.379 80.424 1.00 148.19 397 LYS A C 1
ATOM 1731 O O . LYS A 1 369 ? 12.148 12.677 80.782 1.00 150.21 397 LYS A O 1
#

B-factor: mean 106.45, std 28.35, range [51.51, 206.43]

Nearest PDB structures (foldseek):
  5whg-assembly1_A  TM=1.005E+00  e=5.835E-41  Saccharomyces cerevisiae S288C
  6r87-assembly1_R  TM=8.751E-01  e=1.862E-34  Saccharomyces cerevisiae
  6r86-assembly1_R  TM=8.458E-01  e=9.001E-32  Saccharomyces cerevisiae
  5ovn-assembly1_B  TM=4.116E-01  e=1.880E-02  Feline immunodeficiency virus
  5ovn-assembly1_A  TM=4.786E-01  e=7.376E-02  Feline immunodeficiency virus